Protein AF-A0A7W8DQA8-F1 (afdb_monomer_lite)

Secondary structure (DSSP, 8-state):
--------------------------------HHHHHHHHHHHHHHHT--HHHHHHHHHHHHT-TTS-----TT-TTTHHHHHHHH-SSPPPHHHHHHHHHHHHHHHHHHGGGS--------------------PPPHHHHHHHHHHHHHHHHHHHHHHHHHHH-SS--HHHHHHHHHHHHHHHHHHHHHHHHHHHHHHHTT-SPPHHHHHHHHHHHHHHHHHHHHHHHHHHHHHHHH--SHHHHHHHHHHHHHHHHHHHHHTTSS-HHHHHTT-

Sequence (275 aa):
MNALEQSEIPLAAESEALQLHAPACIAVRPKLESAKKETYKHYESIYGKKTRTLKWWVEQGRSAAGGPDLPPLDRPEEMPAWWERVMTQSCPRSVLEASRAAAAARTSSMVVSVVSQAPIANAANGSSATPAFEAPALTSQDENLNHLKGQLARVRLELLEAETAEPRDHVLIESKERKWRELRTEVEEAEAAIFKLRKMQGKLVDLEAVEAALMPLLSNVVDAVRSTYTRVRPSLSAASTDAEREAIWNRGIDEAFEELVRGGFLNRETMKLAA

Foldseek 3Di:
DDDDDDDDDDDDDDDDDPDPDDPDPPPPPDPPPVVVVVVLVVLCVLQVDDSVVLVVQQVLQCVAPVHRHGAPSVQLLCRQVSCVRRPPDHDDPSSVVSNVVNVVVVVVVVVPPPDDDDDDDDDDDDPDDDPPPPDPDLVVLVVVLVVLVVVLVVLVVVLVVLCPDPPRDPVSNVVSVVVNVVSVVVSVVSVVVSVVVCVVVVVDDDPVNVCVVCVVLVVLLVVLVVVLCVVQVVVLVVDDDPVSNVVSSVVSVVVSVVVCCVVVSDPPVNVVVVD

Radius of gyration: 35.32 Å; chains: 1; bounding box: 65×119×84 Å

Organism: NCBI:txid48465

Structure (mmCIF, N/CA/C/O backbone):
data_AF-A0A7W8DQA8-F1
#
_entry.id   AF-A0A7W8DQA8-F1
#
loop_
_atom_site.group_PDB
_atom_site.id
_atom_site.type_symbol
_atom_site.label_atom_id
_atom_site.label_alt_id
_atom_site.label_comp_id
_atom_site.label_asym_id
_atom_site.label_entity_id
_atom_site.label_seq_id
_atom_site.pdbx_PDB_ins_code
_atom_site.Cartn_x
_atom_site.Cartn_y
_atom_site.Cartn_z
_atom_site.occupancy
_atom_site.B_iso_or_equiv
_atom_site.auth_seq_id
_atom_site.auth_comp_id
_atom_site.auth_asym_id
_atom_site.auth_atom_id
_atom_site.pdbx_PDB_model_num
ATOM 1 N N . MET A 1 1 ? -20.623 66.147 11.423 1.00 45.31 1 MET A N 1
ATOM 2 C CA . MET A 1 1 ? -21.089 66.562 10.085 1.00 45.31 1 MET A CA 1
ATOM 3 C C . MET A 1 1 ? -20.279 65.810 9.043 1.00 45.31 1 MET A C 1
ATOM 5 O O . MET A 1 1 ? -19.262 66.315 8.606 1.00 45.31 1 MET A O 1
ATOM 9 N N . ASN A 1 2 ? -20.692 64.588 8.714 1.00 43.19 2 ASN A N 1
ATOM 10 C CA . ASN A 1 2 ? -20.218 63.867 7.535 1.00 43.19 2 ASN A CA 1
ATOM 11 C C . ASN A 1 2 ? -21.459 63.287 6.865 1.00 43.19 2 ASN A C 1
ATOM 13 O O . ASN A 1 2 ? -22.293 62.674 7.532 1.00 43.19 2 ASN A O 1
ATOM 17 N N . ALA A 1 3 ? -21.614 63.649 5.598 1.00 46.88 3 ALA A N 1
ATOM 18 C CA . ALA A 1 3 ? -22.814 63.484 4.806 1.00 46.88 3 ALA A CA 1
ATOM 19 C C . ALA A 1 3 ? -23.003 62.024 4.379 1.00 46.88 3 ALA A C 1
ATOM 21 O O . ALA A 1 3 ? -22.053 61.332 4.024 1.00 46.88 3 ALA A O 1
ATOM 22 N N . LEU A 1 4 ? -24.261 61.596 4.446 1.00 50.47 4 LEU A N 1
ATOM 23 C CA . LEU A 1 4 ? -24.791 60.356 3.904 1.00 50.47 4 LEU A CA 1
ATOM 24 C C . LEU A 1 4 ? -24.881 60.487 2.378 1.00 50.47 4 LEU A C 1
ATOM 26 O O . LEU A 1 4 ? -25.683 61.279 1.889 1.00 50.47 4 LEU A O 1
ATOM 30 N N . GLU A 1 5 ? -24.103 59.700 1.639 1.00 57.78 5 GLU A N 1
ATOM 31 C CA . GLU A 1 5 ? -24.369 59.430 0.224 1.00 57.78 5 GLU A CA 1
ATOM 32 C C . GLU A 1 5 ? -25.286 58.207 0.125 1.00 57.78 5 GLU A C 1
ATOM 34 O O . GLU A 1 5 ? -24.897 57.071 0.398 1.00 57.78 5 GLU A O 1
ATOM 39 N N . GLN A 1 6 ? -26.545 58.471 -0.215 1.00 53.72 6 GLN A N 1
ATOM 40 C CA . GLN A 1 6 ? -27.533 57.476 -0.608 1.00 53.72 6 GLN A CA 1
ATOM 41 C C . GLN A 1 6 ? -27.366 57.225 -2.110 1.00 53.72 6 GLN A C 1
ATOM 43 O O . GLN A 1 6 ? -27.650 58.111 -2.912 1.00 53.72 6 GLN A O 1
ATOM 48 N N . SER A 1 7 ? -26.899 56.035 -2.502 1.00 58.22 7 SER A N 1
ATOM 49 C CA . SER A 1 7 ? -26.942 55.605 -3.902 1.00 58.22 7 SER A CA 1
ATOM 50 C C . SER A 1 7 ? -28.276 54.912 -4.181 1.00 58.22 7 SER A C 1
ATOM 52 O O . SER A 1 7 ? -28.497 53.770 -3.771 1.00 58.22 7 SER A O 1
ATOM 54 N N . GLU A 1 8 ? -29.162 55.615 -4.876 1.00 57.00 8 GLU A N 1
ATOM 55 C CA . GLU A 1 8 ? -30.341 55.047 -5.521 1.00 57.00 8 GLU A CA 1
ATOM 56 C C . GLU A 1 8 ? -29.900 54.113 -6.658 1.00 57.00 8 GLU A C 1
ATOM 58 O O . GLU A 1 8 ? -29.182 54.520 -7.571 1.00 57.00 8 GLU A O 1
ATOM 63 N N . ILE A 1 9 ? -30.329 52.851 -6.609 1.00 58.00 9 ILE A N 1
ATOM 64 C CA . ILE A 1 9 ? -30.206 51.912 -7.728 1.00 58.00 9 ILE A CA 1
ATOM 65 C C . ILE A 1 9 ? -31.599 51.784 -8.359 1.00 58.00 9 ILE A C 1
ATOM 67 O O . ILE A 1 9 ? -32.528 51.357 -7.668 1.00 58.00 9 ILE A O 1
ATOM 71 N N . PRO A 1 10 ? -31.780 52.147 -9.641 1.00 58.56 10 PRO A N 1
ATOM 72 C CA . PRO A 1 10 ? -33.073 52.060 -10.299 1.00 58.56 10 PRO A CA 1
ATOM 73 C C . PRO A 1 10 ? -33.407 50.609 -10.664 1.00 58.56 10 PRO A C 1
ATOM 75 O O . PRO A 1 10 ? -32.652 49.917 -11.348 1.00 58.56 10 PRO A O 1
ATOM 78 N N . LEU A 1 11 ? -34.583 50.171 -10.213 1.00 52.53 11 LEU A N 1
ATOM 79 C CA . LEU A 1 11 ? -35.225 48.913 -10.576 1.00 52.53 11 LEU A CA 1
ATOM 80 C C . LEU A 1 11 ? -35.819 49.061 -11.991 1.00 52.53 11 LEU A C 1
ATOM 82 O O . LEU A 1 11 ? -36.955 49.504 -12.156 1.00 52.53 11 LEU A O 1
ATOM 86 N N . ALA A 1 12 ? -35.029 48.752 -13.019 1.00 53.44 12 ALA A N 1
ATOM 87 C CA . ALA A 1 12 ? -35.510 48.676 -14.395 1.00 53.44 12 ALA A CA 1
ATOM 88 C C . ALA A 1 12 ? -36.044 47.268 -14.690 1.00 53.44 12 ALA A C 1
ATOM 90 O O . ALA A 1 12 ? -35.391 46.259 -14.428 1.00 53.44 12 ALA A O 1
ATOM 91 N N . ALA A 1 13 ? -37.267 47.244 -15.205 1.00 54.91 13 ALA A N 1
ATOM 92 C CA . ALA A 1 13 ? -38.018 46.073 -15.603 1.00 54.91 13 ALA A CA 1
ATOM 93 C C . ALA A 1 13 ? -37.691 45.679 -17.052 1.00 54.91 13 ALA A C 1
ATOM 95 O O . ALA A 1 13 ? -37.835 46.494 -17.956 1.00 54.91 13 ALA A O 1
ATOM 96 N N . GLU A 1 14 ? -37.343 44.412 -17.263 1.00 54.00 14 GLU A N 1
ATOM 97 C CA . GLU A 1 14 ? -37.317 43.710 -18.556 1.00 54.00 14 GLU A CA 1
ATOM 98 C C . GLU A 1 14 ? -37.852 42.301 -18.232 1.00 54.00 14 GLU A C 1
ATOM 100 O O . GLU A 1 14 ? -37.247 41.577 -17.448 1.00 54.00 14 GLU A O 1
ATOM 105 N N . SER A 1 15 ? -39.097 41.906 -18.508 1.00 53.38 15 SER A N 1
ATOM 106 C CA . SER A 1 15 ? -39.875 41.847 -19.753 1.00 53.38 15 SER A CA 1
ATOM 107 C C . SER A 1 15 ? -39.212 41.030 -20.864 1.00 53.38 15 SER A C 1
ATOM 109 O O . SER A 1 15 ? -38.295 41.488 -21.526 1.00 53.38 15 SER A O 1
ATOM 111 N N . GLU A 1 16 ? -39.785 39.839 -21.067 1.00 51.44 16 GLU A N 1
ATOM 112 C CA . GLU A 1 16 ? -39.815 39.041 -22.301 1.00 51.44 16 GLU A CA 1
ATOM 113 C C . GLU A 1 16 ? -38.504 38.537 -22.926 1.00 51.44 16 GLU A C 1
ATOM 115 O O . GLU A 1 16 ? -37.870 39.207 -23.730 1.00 51.44 16 GLU A O 1
ATOM 120 N N . ALA A 1 17 ? -38.248 37.236 -22.740 1.00 44.91 17 ALA A N 1
ATOM 121 C CA . ALA A 1 17 ? -37.945 36.330 -23.855 1.00 44.91 17 ALA A CA 1
ATOM 122 C C . ALA A 1 17 ? -38.134 34.864 -23.422 1.00 44.91 17 ALA A C 1
ATOM 124 O O . ALA A 1 17 ? -37.211 34.187 -22.975 1.00 44.91 17 ALA A O 1
ATOM 125 N N . LEU A 1 18 ? -39.358 34.354 -23.579 1.00 46.91 18 LEU A N 1
ATOM 126 C CA . LEU A 1 18 ? -39.656 32.920 -23.576 1.00 46.91 18 LEU A CA 1
ATOM 127 C C . LEU A 1 18 ? -39.068 32.298 -24.856 1.00 46.9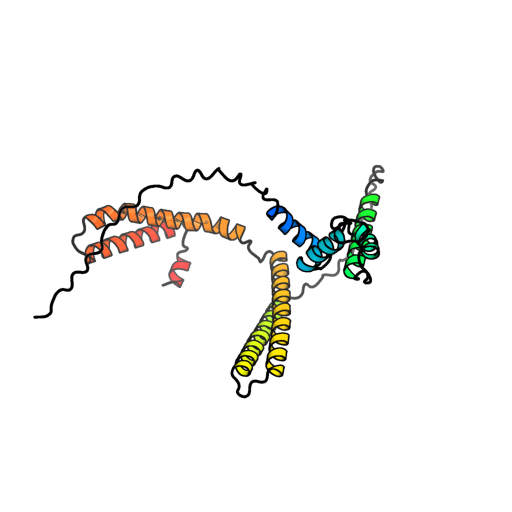1 18 LEU A C 1
ATOM 129 O O . LEU A 1 18 ? -39.759 32.106 -25.855 1.00 46.91 18 LEU A O 1
ATOM 133 N N . GLN A 1 19 ? -37.769 31.999 -24.844 1.00 49.75 19 GLN A N 1
ATOM 134 C CA . GLN A 1 19 ? -37.157 31.118 -25.835 1.00 49.75 19 GLN A CA 1
ATOM 135 C C . GLN A 1 19 ? -37.398 29.665 -25.424 1.00 49.75 19 GLN A C 1
ATOM 137 O O . GLN A 1 19 ? -36.794 29.132 -24.494 1.00 49.75 19 GLN A O 1
ATOM 142 N N . LEU A 1 20 ? -38.322 29.037 -26.153 1.00 46.62 20 LEU A N 1
ATOM 143 C CA . LEU A 1 20 ? -38.520 27.595 -26.253 1.00 46.62 20 LEU A CA 1
ATOM 144 C C . LEU A 1 20 ? -37.193 26.905 -26.613 1.00 46.62 20 LEU A C 1
ATOM 146 O O . LEU A 1 20 ? -36.881 26.682 -27.782 1.00 46.62 20 LEU A O 1
ATOM 150 N N . HIS A 1 21 ? -36.412 26.541 -25.600 1.00 45.97 21 HIS A N 1
ATOM 151 C CA . HIS A 1 21 ? -35.349 25.561 -25.746 1.00 45.97 21 HIS A CA 1
ATOM 152 C C . HIS A 1 21 ? -35.988 24.180 -25.893 1.00 45.97 21 HIS A C 1
ATOM 154 O O . HIS A 1 21 ? -36.499 23.600 -24.935 1.00 45.97 21 HIS A O 1
ATOM 160 N N . ALA A 1 22 ? -35.964 23.656 -27.118 1.00 49.56 22 ALA A N 1
ATOM 161 C CA . ALA A 1 22 ? -36.211 22.247 -27.377 1.00 49.56 22 ALA A CA 1
ATOM 162 C C . ALA A 1 22 ? -35.303 21.396 -26.465 1.00 49.56 22 ALA A C 1
ATOM 164 O O . ALA A 1 22 ? -34.111 21.708 -26.347 1.00 49.56 22 ALA A O 1
ATOM 165 N N . PRO A 1 23 ? -35.816 20.335 -25.816 1.00 47.69 23 PRO A N 1
ATOM 166 C CA . PRO A 1 23 ? -34.982 19.459 -25.013 1.00 47.69 23 PRO A CA 1
ATOM 167 C C . PRO A 1 23 ? -33.968 18.798 -25.943 1.00 47.69 23 PRO A C 1
ATOM 169 O O . PRO A 1 23 ? -34.320 17.984 -26.798 1.00 47.69 23 PRO A O 1
ATOM 172 N N . ALA A 1 24 ? -32.698 19.169 -25.792 1.00 45.22 24 ALA A N 1
ATOM 173 C CA . ALA A 1 24 ? -31.607 18.413 -26.367 1.00 45.22 24 ALA A CA 1
ATOM 174 C C . ALA A 1 24 ? -31.774 16.967 -25.888 1.00 45.22 24 ALA A C 1
ATOM 176 O O . ALA A 1 24 ? -31.693 16.696 -24.690 1.00 45.22 24 ALA A O 1
ATOM 177 N N . CYS A 1 25 ? -32.053 16.050 -26.817 1.00 36.84 25 CYS A N 1
ATOM 178 C CA . CYS A 1 25 ? -31.929 14.622 -26.581 1.00 36.84 25 CYS A CA 1
ATOM 179 C C . CYS A 1 25 ? -30.505 14.375 -26.084 1.00 36.84 25 CYS A C 1
ATOM 181 O O . CYS A 1 25 ? -29.560 14.297 -26.871 1.00 36.84 25 CYS A O 1
ATOM 183 N N . ILE A 1 26 ? -30.349 14.293 -24.763 1.00 41.66 26 ILE A N 1
ATOM 184 C CA . ILE A 1 26 ? -29.145 13.809 -24.112 1.00 41.66 26 ILE A CA 1
ATOM 185 C C . ILE A 1 26 ? -29.045 12.354 -24.549 1.00 41.66 26 ILE A C 1
ATOM 187 O O . ILE A 1 26 ? -29.675 11.466 -23.979 1.00 41.66 26 ILE A O 1
ATOM 191 N N . ALA A 1 27 ? -28.297 12.121 -25.626 1.00 44.62 27 ALA A N 1
ATOM 192 C CA . ALA A 1 27 ? -27.847 10.800 -25.997 1.00 44.62 27 ALA A CA 1
ATOM 193 C C . ALA A 1 27 ? -27.010 10.298 -24.820 1.00 44.62 27 ALA A C 1
ATOM 195 O O . ALA A 1 27 ? -25.839 10.653 -24.667 1.00 44.62 27 ALA A O 1
ATOM 196 N N . VAL A 1 28 ? -27.651 9.526 -23.943 1.00 39.00 28 VAL A N 1
ATOM 197 C CA . VAL A 1 28 ? -27.006 8.784 -22.868 1.00 39.00 28 VAL A CA 1
ATOM 198 C C . VAL A 1 28 ? -26.007 7.862 -23.550 1.00 39.00 28 VAL A C 1
ATOM 200 O O . VAL A 1 28 ? -26.360 6.786 -24.025 1.00 39.00 28 VAL A O 1
ATOM 203 N N . ARG A 1 29 ? -24.750 8.306 -23.660 1.00 43.41 29 ARG A N 1
ATOM 204 C CA . ARG A 1 29 ? -23.641 7.425 -24.017 1.00 43.41 29 ARG A CA 1
ATOM 205 C C . ARG A 1 29 ? -23.622 6.345 -22.936 1.00 43.41 29 ARG A C 1
ATOM 207 O O . ARG A 1 29 ? -23.395 6.686 -21.772 1.00 43.41 29 ARG A O 1
ATOM 214 N N . PRO A 1 30 ? -23.910 5.075 -23.261 1.00 43.28 30 PRO A N 1
ATOM 215 C CA . PRO A 1 30 ? -23.934 4.029 -22.254 1.00 43.28 30 PRO A CA 1
ATOM 216 C C . PRO A 1 30 ? -22.570 3.977 -21.558 1.00 43.28 30 PRO A C 1
ATOM 218 O O . PRO A 1 30 ? -21.529 4.028 -22.217 1.00 43.28 30 PRO A O 1
ATOM 221 N N . LYS A 1 31 ? -22.590 3.903 -20.219 1.00 41.84 31 LYS A N 1
ATOM 222 C CA . LYS A 1 31 ? -21.435 3.687 -19.331 1.00 41.84 31 LYS A CA 1
ATOM 223 C C . LYS A 1 31 ? -20.740 2.358 -19.681 1.00 41.84 31 LYS A C 1
ATOM 225 O O . LYS A 1 31 ? -20.884 1.365 -18.986 1.00 41.84 31 LYS A O 1
ATOM 230 N N . LEU A 1 32 ? -19.983 2.338 -20.773 1.00 46.22 32 LEU A N 1
ATOM 231 C CA . LEU A 1 32 ? -19.156 1.213 -21.229 1.00 46.22 32 LEU A CA 1
ATOM 232 C C . LEU A 1 32 ? -17.678 1.389 -20.836 1.00 46.22 32 LEU A C 1
ATOM 234 O O . LEU A 1 32 ? -16.834 0.573 -21.201 1.00 46.22 32 LEU A O 1
ATOM 238 N N . GLU A 1 33 ? -17.335 2.464 -20.120 1.00 46.81 33 GLU A N 1
ATOM 239 C CA . GLU A 1 33 ? -15.946 2.790 -19.775 1.00 46.81 33 GLU A CA 1
ATOM 240 C C . GLU A 1 33 ? -15.437 2.132 -18.487 1.00 46.81 33 GLU A C 1
ATOM 242 O O . GLU A 1 33 ? -14.228 1.929 -18.370 1.00 46.81 33 GLU A O 1
ATOM 247 N N . SER A 1 34 ? -16.307 1.767 -17.537 1.00 46.44 34 SER A N 1
ATOM 248 C CA . SER A 1 34 ? -15.871 1.117 -16.289 1.00 46.44 34 SER A CA 1
ATOM 249 C C . SER A 1 34 ? -15.420 -0.325 -16.527 1.00 46.44 34 SER A C 1
ATOM 251 O O . SER A 1 34 ? -14.329 -0.683 -16.092 1.00 46.44 34 SER A O 1
ATOM 253 N N . ALA A 1 35 ? -16.169 -1.098 -17.324 1.00 48.19 35 ALA A N 1
ATOM 254 C CA . ALA A 1 35 ? -15.812 -2.476 -17.673 1.00 48.19 35 ALA A CA 1
ATOM 255 C C . ALA A 1 35 ? -14.460 -2.573 -18.404 1.00 48.19 35 ALA A C 1
ATOM 257 O O . ALA A 1 35 ? -13.701 -3.505 -18.172 1.00 48.19 35 ALA A O 1
ATOM 258 N N . LYS A 1 36 ? -14.106 -1.572 -19.228 1.00 55.59 36 LYS A N 1
ATOM 259 C CA . LYS A 1 36 ? -12.845 -1.555 -19.993 1.00 55.59 36 LYS A CA 1
ATOM 260 C C . LYS A 1 36 ? -11.603 -1.298 -19.135 1.00 55.59 36 LYS A C 1
ATOM 262 O O . LYS A 1 36 ? -10.508 -1.686 -19.530 1.00 55.59 36 LYS A O 1
ATOM 267 N N . LYS A 1 37 ? -11.724 -0.600 -17.996 1.00 59.00 37 LYS A N 1
ATOM 268 C CA . LYS A 1 37 ? -10.561 -0.271 -17.146 1.00 59.00 37 LYS A CA 1
ATOM 269 C C . LYS A 1 37 ? -10.026 -1.496 -16.406 1.00 59.00 37 LYS A C 1
ATOM 271 O O . LYS A 1 37 ? -8.810 -1.623 -16.276 1.00 59.00 37 LYS A O 1
ATOM 276 N N . GLU A 1 38 ? -10.908 -2.388 -15.967 1.00 62.19 38 GLU A N 1
ATOM 277 C CA . GLU A 1 38 ? -10.516 -3.652 -15.333 1.00 62.19 38 GLU A CA 1
ATOM 278 C C . GLU A 1 38 ? -9.879 -4.614 -16.342 1.00 62.19 38 GLU A C 1
ATOM 280 O O . GLU A 1 38 ? -8.892 -5.273 -16.017 1.00 62.19 38 GLU A O 1
ATOM 285 N N . THR A 1 39 ? -10.332 -4.598 -17.602 1.00 80.69 39 THR A N 1
ATOM 286 C CA . THR A 1 39 ? -9.774 -5.454 -18.661 1.00 80.69 39 THR A CA 1
ATOM 287 C C . THR A 1 39 ? -8.307 -5.136 -18.957 1.00 80.69 39 THR A C 1
ATOM 289 O O . THR A 1 39 ? -7.494 -6.045 -19.080 1.00 80.69 39 THR A O 1
ATOM 292 N N . TYR A 1 40 ? -7.911 -3.856 -19.016 1.00 91.81 40 TYR A N 1
ATOM 293 C CA . TYR A 1 40 ? -6.512 -3.522 -19.325 1.00 91.81 40 TYR A CA 1
ATOM 294 C C . TYR A 1 40 ? -5.532 -3.940 -18.232 1.00 91.81 40 TYR A C 1
ATOM 296 O O . TYR A 1 40 ? -4.452 -4.411 -18.571 1.00 91.81 40 TYR A O 1
ATOM 304 N N . LYS A 1 41 ? -5.908 -3.823 -16.950 1.00 92.00 41 LYS A N 1
ATOM 305 C CA . LYS A 1 41 ? -5.066 -4.291 -15.835 1.00 92.00 41 LYS A CA 1
ATOM 306 C C . LYS A 1 41 ? -4.809 -5.796 -15.909 1.00 92.00 41 LYS A C 1
ATOM 308 O O . LYS A 1 41 ? -3.702 -6.232 -15.617 1.00 92.00 41 LYS A O 1
ATOM 313 N N . HIS A 1 42 ? -5.805 -6.573 -16.336 1.00 93.75 42 HIS A N 1
ATOM 314 C CA . HIS A 1 42 ? -5.634 -8.004 -16.577 1.00 93.75 42 HIS A CA 1
ATOM 315 C C . HIS A 1 42 ? -4.598 -8.278 -17.679 1.00 93.75 42 HIS A C 1
ATOM 317 O O . HIS A 1 42 ? -3.715 -9.107 -17.505 1.00 93.75 42 HIS A O 1
ATOM 323 N N . TYR A 1 43 ? -4.623 -7.530 -18.783 1.00 94.81 43 TYR A N 1
ATOM 324 C CA . TYR A 1 43 ? -3.619 -7.698 -19.838 1.00 94.81 43 TYR A CA 1
ATOM 325 C C . TYR A 1 43 ? -2.227 -7.164 -19.453 1.00 94.81 43 TYR A C 1
ATOM 327 O O . TYR A 1 43 ? -1.229 -7.633 -20.003 1.00 94.81 43 TYR A O 1
ATOM 335 N N . GLU A 1 44 ? -2.115 -6.218 -18.508 1.00 96.06 44 GLU A N 1
ATOM 336 C CA . GLU A 1 44 ? -0.801 -5.783 -18.005 1.00 96.06 44 GLU A CA 1
ATOM 337 C C . GLU A 1 44 ? -0.024 -6.952 -17.393 1.00 96.06 44 GLU A C 1
ATOM 339 O O . GLU A 1 44 ? 1.185 -7.051 -17.614 1.00 96.06 44 GLU A O 1
ATOM 344 N N . SER A 1 45 ? -0.706 -7.850 -16.670 1.00 95.12 45 SER A N 1
ATOM 345 C CA . SER A 1 45 ? -0.066 -9.015 -16.052 1.00 95.12 45 SER A CA 1
ATOM 346 C C . SER A 1 45 ? 0.326 -10.085 -17.073 1.00 95.12 45 SER A C 1
ATOM 348 O O . SER A 1 45 ? 1.366 -10.714 -16.903 1.00 95.12 45 SER A O 1
ATOM 350 N N . ILE A 1 46 ? -0.443 -10.251 -18.156 1.00 95.31 46 ILE A N 1
ATOM 351 C CA . ILE A 1 46 ? -0.134 -11.207 -19.233 1.00 95.31 46 ILE A CA 1
ATOM 352 C C . ILE A 1 46 ? 1.087 -10.753 -20.041 1.00 95.31 46 ILE A C 1
ATOM 354 O O . ILE A 1 46 ? 2.000 -11.538 -20.285 1.00 95.31 46 ILE A O 1
ATOM 358 N N . TYR A 1 47 ? 1.116 -9.486 -20.468 1.00 95.38 47 TYR A N 1
ATOM 359 C CA . TYR A 1 47 ? 2.136 -8.993 -21.404 1.00 95.38 47 TYR A CA 1
ATOM 360 C C . TYR A 1 47 ? 3.316 -8.273 -20.732 1.00 95.38 47 TYR A C 1
ATOM 362 O O . TYR A 1 47 ? 4.293 -7.934 -21.412 1.00 95.38 47 TYR A O 1
ATOM 370 N N . GLY A 1 48 ? 3.227 -7.979 -19.429 1.00 94.94 48 GLY A N 1
ATOM 371 C CA . GLY A 1 48 ? 4.234 -7.209 -18.692 1.00 94.94 48 GLY A CA 1
ATOM 372 C C . GLY A 1 48 ? 4.379 -5.771 -19.203 1.00 94.94 48 GLY A C 1
ATOM 373 O O . GLY A 1 48 ? 5.481 -5.216 -19.224 1.00 94.94 48 GLY A O 1
ATOM 374 N N . LYS A 1 49 ? 3.291 -5.169 -19.702 1.00 96.62 49 LYS A N 1
ATOM 375 C CA . LYS A 1 49 ? 3.273 -3.807 -20.264 1.00 96.62 49 LYS A CA 1
ATOM 376 C C . LYS A 1 49 ? 2.232 -2.950 -19.569 1.00 96.62 49 LYS A C 1
ATOM 378 O O . LYS A 1 49 ? 1.155 -3.424 -19.248 1.00 96.62 49 LYS A O 1
ATOM 383 N N . LYS A 1 50 ? 2.537 -1.661 -19.398 1.00 96.00 50 LYS A N 1
ATOM 384 C CA . LYS A 1 50 ? 1.612 -0.686 -18.803 1.00 96.00 50 LYS A CA 1
ATOM 385 C C . LYS A 1 50 ? 0.407 -0.440 -19.722 1.00 96.00 50 LYS A C 1
ATOM 387 O O . LYS A 1 50 ? 0.532 -0.443 -20.946 1.00 96.00 50 LYS A O 1
ATOM 392 N N . THR A 1 51 ? -0.730 -0.075 -19.136 1.00 95.44 51 THR A N 1
ATOM 393 C CA . THR A 1 51 ? -2.027 0.175 -19.789 1.00 95.44 51 THR A CA 1
ATOM 394 C C . THR A 1 51 ? -1.898 1.200 -20.909 1.00 95.44 51 THR A C 1
ATOM 396 O O . THR A 1 51 ? -2.545 1.079 -21.946 1.00 95.44 51 THR A O 1
ATOM 399 N N . ARG A 1 52 ? -1.041 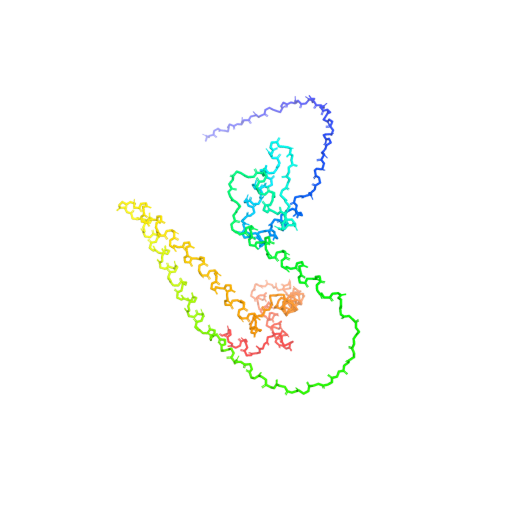2.215 -20.732 1.00 96.19 52 ARG A N 1
ATOM 400 C CA . ARG A 1 52 ? -0.769 3.221 -21.768 1.00 96.19 52 ARG A CA 1
ATOM 401 C C . ARG A 1 52 ? -0.236 2.583 -23.054 1.00 96.19 52 ARG A C 1
ATOM 403 O O . ARG A 1 52 ? -0.676 2.960 -24.133 1.00 96.19 52 ARG A O 1
ATOM 410 N N . THR A 1 53 ? 0.673 1.619 -22.936 1.00 96.81 53 THR A N 1
ATOM 411 C CA . THR A 1 53 ? 1.245 0.891 -24.075 1.00 96.81 53 THR A CA 1
ATOM 412 C C . THR A 1 53 ? 0.196 0.006 -24.743 1.00 96.81 53 THR A C 1
ATOM 414 O O . THR A 1 53 ? 0.092 0.019 -25.962 1.00 96.81 53 THR A O 1
ATOM 417 N N . LEU A 1 54 ? -0.639 -0.685 -23.961 1.00 96.50 54 LEU A N 1
ATOM 418 C CA . LEU A 1 54 ? -1.726 -1.515 -24.495 1.00 96.50 54 LEU A CA 1
ATOM 419 C C . LEU A 1 54 ? -2.769 -0.683 -25.259 1.00 96.50 54 LEU A C 1
ATOM 421 O O . LEU A 1 54 ? -3.183 -1.051 -26.354 1.00 96.50 54 LEU A O 1
ATOM 425 N N . LYS A 1 55 ? -3.153 0.483 -24.725 1.00 95.75 55 LYS A N 1
ATOM 426 C CA . LYS A 1 55 ? -4.033 1.431 -25.430 1.00 95.75 55 LYS A CA 1
ATOM 427 C C . LYS A 1 55 ? -3.406 1.938 -26.723 1.00 95.75 55 LYS A C 1
ATOM 429 O O . LYS A 1 55 ? -4.104 2.078 -27.720 1.00 95.75 55 LYS A O 1
ATOM 434 N N . TRP A 1 56 ? -2.100 2.196 -26.706 1.00 97.06 56 TRP A N 1
ATOM 435 C CA . TRP A 1 56 ? -1.372 2.581 -27.908 1.00 97.06 56 TRP A CA 1
ATOM 436 C C . TRP A 1 56 ? -1.389 1.460 -28.961 1.00 97.06 56 TRP A C 1
ATOM 438 O O . TRP A 1 56 ? -1.645 1.760 -30.120 1.00 97.06 56 TRP A O 1
ATOM 448 N N . TRP A 1 57 ? -1.244 0.182 -28.582 1.00 97.19 57 TRP A N 1
ATOM 449 C CA . TRP A 1 57 ? -1.399 -0.951 -29.515 1.00 97.19 57 TRP A CA 1
ATOM 450 C C . TRP A 1 57 ? -2.784 -1.002 -30.160 1.00 97.19 57 TRP A C 1
ATOM 452 O O . TRP A 1 57 ? -2.887 -1.183 -31.370 1.00 97.19 57 TRP A O 1
ATOM 462 N N . VAL A 1 58 ? -3.843 -0.793 -29.372 1.00 96.50 58 VAL A N 1
ATOM 463 C CA . VAL A 1 58 ? -5.221 -0.724 -29.889 1.00 96.50 58 VAL A CA 1
ATOM 464 C C . VAL A 1 58 ? -5.371 0.410 -30.901 1.00 96.50 58 VAL A C 1
ATOM 466 O O . VAL A 1 58 ? -6.011 0.230 -31.934 1.00 96.50 58 VAL A O 1
ATOM 469 N N . GLU A 1 59 ? -4.764 1.564 -30.631 1.00 96.50 59 GLU A N 1
ATOM 470 C CA . GLU A 1 59 ? -4.812 2.709 -31.539 1.00 96.50 59 GLU A CA 1
ATOM 471 C C . GLU A 1 59 ? -4.035 2.462 -32.842 1.00 96.50 59 GLU A C 1
ATOM 473 O O . GLU A 1 59 ? -4.515 2.827 -33.915 1.00 96.50 59 GLU A O 1
ATOM 478 N N . GLN A 1 60 ? -2.886 1.776 -32.774 1.00 96.94 60 GLN A N 1
ATOM 479 C CA . GLN A 1 60 ? -2.154 1.344 -33.972 1.00 96.94 60 GLN A CA 1
ATOM 480 C C . GLN A 1 60 ? -2.994 0.383 -34.822 1.00 96.94 60 GLN A C 1
ATOM 482 O O . GLN A 1 60 ? -3.103 0.577 -36.028 1.00 96.94 60 GLN A O 1
ATOM 487 N N . GLY A 1 61 ? -3.666 -0.586 -34.192 1.00 95.56 61 GLY A N 1
ATOM 488 C CA . GLY A 1 61 ? -4.565 -1.512 -34.887 1.00 95.56 61 GLY A CA 1
ATOM 489 C C . GLY A 1 61 ? -5.745 -0.824 -35.577 1.00 95.56 61 GLY A C 1
ATOM 490 O O . GLY A 1 61 ? -6.106 -1.167 -36.700 1.00 95.56 61 GLY A O 1
ATOM 491 N N . ARG A 1 62 ? -6.323 0.208 -34.948 1.00 96.19 62 ARG A N 1
ATOM 492 C CA . ARG A 1 62 ? -7.388 1.025 -35.562 1.00 96.19 62 ARG A CA 1
ATOM 493 C C . ARG A 1 62 ? -6.912 1.834 -36.762 1.00 96.19 62 ARG A C 1
ATOM 495 O O . ARG A 1 62 ? -7.707 2.081 -37.662 1.00 96.19 62 ARG A O 1
ATOM 502 N N . SER A 1 63 ? -5.650 2.252 -36.743 1.00 95.62 63 SER A N 1
ATOM 503 C CA . SER A 1 63 ? -5.047 3.123 -37.757 1.00 95.62 63 SER A CA 1
ATOM 504 C C . SER A 1 63 ? -4.328 2.349 -38.868 1.00 95.62 63 SER A C 1
ATOM 506 O O . SER A 1 63 ? -3.668 2.963 -39.705 1.00 95.62 63 SER A O 1
ATOM 508 N N . ALA A 1 64 ? -4.410 1.015 -38.878 1.00 95.50 64 ALA A N 1
ATOM 509 C CA . ALA A 1 64 ? -3.708 0.187 -39.849 1.00 95.50 64 ALA A CA 1
ATOM 510 C C . ALA A 1 64 ? -4.216 0.438 -41.282 1.00 95.50 64 ALA A C 1
ATOM 512 O O . ALA A 1 64 ? -5.416 0.551 -41.536 1.00 95.50 64 ALA A O 1
ATOM 513 N N . ALA A 1 65 ? -3.288 0.500 -42.244 1.00 88.31 65 ALA A N 1
ATOM 514 C CA . ALA A 1 65 ? -3.586 0.862 -43.635 1.00 88.31 65 ALA A CA 1
ATOM 515 C C . ALA A 1 65 ? -4.542 -0.121 -44.345 1.00 88.31 65 ALA A C 1
ATOM 517 O O . ALA A 1 65 ? -5.235 0.267 -45.280 1.00 88.31 65 ALA A O 1
ATOM 518 N N . GLY A 1 66 ? -4.602 -1.379 -43.889 1.00 90.88 66 GLY A N 1
ATOM 519 C CA . GLY A 1 66 ? -5.507 -2.417 -44.402 1.00 90.88 66 GLY A CA 1
ATOM 520 C C . GLY A 1 66 ? -6.927 -2.378 -43.821 1.00 90.88 66 GLY A C 1
ATOM 521 O O . GLY A 1 66 ? -7.710 -3.287 -44.082 1.00 90.88 66 GLY A O 1
ATOM 522 N N . GLY A 1 67 ? -7.254 -1.350 -43.033 1.00 91.25 67 GLY A N 1
ATOM 523 C CA . GLY A 1 67 ? -8.478 -1.261 -42.243 1.00 91.25 67 GLY A CA 1
ATOM 524 C C . GLY A 1 67 ? -8.250 -1.644 -40.774 1.00 91.25 67 GLY A C 1
ATOM 525 O O . GLY A 1 67 ? -7.160 -2.092 -40.418 1.00 91.25 67 GLY A O 1
ATOM 526 N N . PRO A 1 68 ? -9.255 -1.451 -39.899 1.00 93.06 68 PRO A N 1
ATOM 527 C CA . PRO A 1 68 ? -9.101 -1.705 -38.468 1.00 93.06 68 PRO A CA 1
ATOM 528 C C . PRO A 1 68 ? -8.783 -3.184 -38.162 1.00 93.06 68 PRO A C 1
ATOM 530 O O . PRO A 1 68 ? -9.668 -4.034 -38.252 1.00 93.06 68 PRO A O 1
ATOM 533 N N . ASP A 1 69 ? -7.546 -3.480 -37.749 1.00 96.06 69 ASP A N 1
ATOM 534 C CA . ASP A 1 69 ? -7.074 -4.802 -37.292 1.00 96.06 69 ASP A CA 1
ATOM 535 C C . ASP A 1 69 ? -6.684 -4.701 -35.807 1.00 96.06 69 ASP A C 1
ATOM 537 O O . ASP A 1 69 ? -5.585 -4.267 -35.452 1.00 96.06 69 ASP A O 1
ATOM 541 N N . LEU A 1 70 ? -7.622 -5.010 -34.906 1.00 96.31 70 LEU A N 1
ATOM 542 C CA . LEU A 1 70 ? -7.424 -4.849 -33.461 1.00 96.31 70 LEU A CA 1
ATOM 543 C C . LEU A 1 70 ? -6.492 -5.930 -32.886 1.00 96.31 70 LEU A C 1
ATOM 545 O O . LEU A 1 70 ? -6.586 -7.089 -33.287 1.00 96.31 70 LEU A O 1
ATOM 549 N N . PRO A 1 71 ? -5.644 -5.591 -31.893 1.00 96.69 71 PRO A N 1
ATOM 550 C CA . PRO A 1 71 ? -4.774 -6.575 -31.261 1.00 96.69 71 PRO A CA 1
ATOM 551 C C . PRO A 1 71 ? -5.587 -7.677 -30.562 1.00 96.69 71 PRO A C 1
ATOM 553 O O . PRO A 1 71 ? -6.496 -7.351 -29.789 1.00 96.69 71 PRO A O 1
ATOM 556 N N . PRO A 1 72 ? -5.245 -8.966 -30.755 1.00 96.38 72 PRO A N 1
ATOM 557 C CA . PRO A 1 72 ? -5.908 -10.087 -30.094 1.00 96.38 72 PRO A CA 1
ATOM 558 C C . PRO A 1 72 ? -5.437 -10.228 -28.634 1.00 96.38 72 PRO A C 1
ATOM 560 O O . PRO A 1 72 ? -4.740 -11.174 -28.277 1.00 96.38 72 PRO A O 1
ATOM 563 N N . LEU A 1 73 ? -5.813 -9.278 -27.769 1.00 95.44 73 LEU A N 1
ATOM 564 C CA . LEU A 1 73 ? -5.372 -9.238 -26.362 1.00 95.44 73 LEU A CA 1
ATOM 565 C C . LEU A 1 73 ? -5.811 -10.467 -25.542 1.00 95.44 73 LEU A C 1
ATOM 567 O O . LEU A 1 73 ? -5.144 -10.826 -24.576 1.00 95.44 73 LEU A O 1
ATOM 571 N N . ASP A 1 74 ? -6.904 -11.126 -25.939 1.00 95.19 74 ASP A N 1
ATOM 572 C CA . ASP A 1 74 ? -7.412 -12.350 -25.301 1.00 95.19 74 ASP A CA 1
ATOM 573 C C . ASP A 1 74 ? -6.701 -13.629 -25.763 1.00 95.19 74 ASP A C 1
ATOM 575 O O . ASP A 1 74 ? -6.875 -14.684 -25.156 1.00 95.19 74 ASP A O 1
ATOM 579 N N . ARG A 1 75 ? -5.923 -13.560 -26.851 1.00 95.38 75 ARG A N 1
ATOM 580 C CA . ARG A 1 75 ? -5.251 -14.715 -27.463 1.00 95.38 75 ARG A CA 1
ATOM 581 C C . ARG A 1 75 ? -3.769 -14.405 -27.653 1.00 95.38 75 ARG A C 1
ATOM 583 O O . ARG A 1 75 ? -3.347 -14.044 -28.757 1.00 95.38 75 ARG A O 1
ATOM 590 N N . PRO A 1 76 ? -2.953 -14.520 -26.589 1.00 96.19 76 PRO A N 1
ATOM 591 C CA . PRO A 1 76 ? -1.529 -14.202 -26.646 1.00 96.19 76 PRO A CA 1
ATOM 592 C C . PRO A 1 76 ? -0.777 -14.964 -27.743 1.00 96.19 76 PRO A C 1
ATOM 594 O O . PRO A 1 76 ? 0.206 -14.449 -28.272 1.00 96.19 76 PRO A O 1
ATOM 597 N N . GLU A 1 77 ? -1.246 -16.152 -28.124 1.00 96.88 77 GLU A N 1
ATOM 598 C CA . GLU A 1 77 ? -0.701 -16.953 -29.219 1.00 96.88 77 GLU A CA 1
ATOM 599 C C . GLU A 1 77 ? -0.797 -16.271 -30.597 1.00 96.88 77 GLU A C 1
ATOM 601 O O . GLU A 1 77 ? 0.125 -16.401 -31.399 1.00 96.88 77 GLU A O 1
ATOM 606 N N . GLU A 1 78 ? -1.855 -15.497 -30.858 1.00 97.44 78 GLU A N 1
ATOM 607 C CA . GLU A 1 78 ? -2.077 -14.785 -32.129 1.00 97.44 78 GLU A CA 1
ATOM 608 C C . GLU A 1 78 ? -1.360 -13.420 -32.165 1.00 97.44 78 GLU A C 1
ATOM 610 O O . GLU A 1 78 ? -1.207 -12.805 -33.224 1.00 97.44 78 GLU A O 1
ATOM 615 N N . MET A 1 79 ? -0.888 -12.942 -31.010 1.00 97.69 79 MET A N 1
ATOM 616 C CA . MET A 1 79 ? -0.319 -11.604 -30.847 1.00 97.69 79 MET A CA 1
ATOM 617 C C . MET A 1 79 ? 0.962 -11.353 -31.669 1.00 97.69 79 MET A C 1
ATOM 619 O O . MET A 1 79 ? 1.067 -10.269 -32.245 1.00 97.69 79 MET A O 1
ATOM 623 N N . PRO A 1 80 ? 1.926 -12.293 -31.790 1.00 98.31 80 PRO A N 1
ATOM 624 C CA . PRO A 1 80 ? 3.105 -12.093 -32.638 1.00 98.31 80 PRO A CA 1
ATOM 625 C C . PRO A 1 80 ? 2.748 -11.911 -34.116 1.00 98.31 80 PRO A C 1
ATOM 627 O O . PRO A 1 80 ? 3.273 -11.013 -34.767 1.00 98.31 80 PRO A O 1
ATOM 630 N N . ALA A 1 81 ? 1.794 -12.699 -34.622 1.00 97.88 81 ALA A N 1
ATOM 631 C CA . ALA A 1 81 ? 1.343 -12.601 -36.008 1.00 97.88 81 ALA A CA 1
ATOM 632 C C . ALA A 1 81 ? 0.622 -11.273 -36.278 1.00 97.88 81 ALA A C 1
ATOM 634 O O . ALA A 1 81 ? 0.788 -10.684 -37.342 1.00 97.88 81 ALA A O 1
ATOM 635 N N . TRP A 1 82 ? -0.173 -10.780 -35.322 1.00 97.81 82 TRP A N 1
ATOM 636 C CA . TRP A 1 82 ? -0.747 -9.434 -35.405 1.00 97.81 82 TRP A CA 1
ATOM 637 C C . TRP A 1 82 ? 0.341 -8.351 -35.398 1.00 97.81 82 TRP A C 1
ATOM 639 O O . TRP A 1 82 ? 0.285 -7.411 -36.192 1.00 97.81 82 TRP A O 1
ATOM 649 N N . TRP A 1 83 ? 1.363 -8.510 -34.550 1.00 98.19 83 TRP A N 1
ATOM 650 C CA . TRP A 1 83 ? 2.466 -7.559 -34.438 1.00 98.19 83 TRP A CA 1
ATOM 651 C C . TRP A 1 83 ? 3.198 -7.379 -35.767 1.00 98.19 83 TRP A C 1
ATOM 653 O O . TRP A 1 83 ? 3.402 -6.250 -36.191 1.00 98.19 83 TRP A O 1
ATOM 663 N N . GLU A 1 84 ? 3.541 -8.474 -36.444 1.00 97.50 84 GLU A N 1
ATOM 664 C CA . GLU A 1 84 ? 4.236 -8.441 -37.738 1.00 97.50 84 GLU A CA 1
ATOM 665 C C . GLU A 1 84 ? 3.412 -7.780 -38.854 1.00 97.50 84 GLU A C 1
ATOM 667 O O . GLU A 1 84 ? 3.986 -7.192 -39.768 1.00 97.50 84 GLU A O 1
ATOM 672 N N . ARG A 1 85 ? 2.073 -7.844 -38.787 1.00 97.25 85 ARG A N 1
ATOM 673 C CA . ARG A 1 85 ? 1.193 -7.199 -39.776 1.00 97.25 85 ARG A CA 1
ATOM 674 C C . ARG A 1 85 ? 1.034 -5.698 -39.554 1.00 97.25 85 ARG A C 1
ATOM 676 O O . ARG A 1 85 ? 0.984 -4.947 -40.524 1.00 97.25 85 ARG A O 1
ATOM 683 N N . VAL A 1 86 ? 0.877 -5.273 -38.298 1.00 97.69 86 VAL A N 1
ATOM 684 C CA . VAL A 1 86 ? 0.476 -3.895 -37.952 1.00 97.69 86 VAL A CA 1
ATOM 685 C C . VAL A 1 86 ? 1.664 -3.018 -37.561 1.00 97.69 86 VAL A C 1
ATOM 687 O O . VAL A 1 86 ? 1.664 -1.820 -37.840 1.00 97.69 86 VAL A O 1
ATOM 690 N N . MET A 1 87 ? 2.680 -3.584 -36.911 1.00 96.94 87 MET A N 1
ATOM 691 C CA . MET A 1 87 ? 3.825 -2.836 -36.398 1.00 96.94 87 MET A CA 1
ATOM 692 C C . MET A 1 87 ? 5.031 -2.982 -37.322 1.00 96.94 87 MET A C 1
ATOM 694 O O . MET A 1 87 ? 5.352 -4.063 -37.799 1.00 96.94 87 MET A O 1
ATOM 698 N N . THR A 1 88 ? 5.773 -1.893 -37.506 1.00 96.12 88 THR A N 1
ATOM 699 C CA . THR A 1 88 ? 7.029 -1.901 -38.274 1.00 96.12 88 THR A CA 1
ATOM 700 C C . THR A 1 88 ? 8.230 -2.403 -37.469 1.00 96.12 88 THR A C 1
ATOM 702 O O . THR A 1 88 ? 9.259 -2.752 -38.039 1.00 96.12 88 THR A O 1
ATOM 705 N N . GLN A 1 89 ? 8.126 -2.416 -36.139 1.00 96.56 89 GLN A N 1
ATOM 706 C CA . GLN A 1 89 ? 9.201 -2.821 -35.233 1.00 96.56 89 GLN A CA 1
ATOM 707 C C . GLN A 1 89 ? 9.126 -4.313 -34.902 1.00 96.56 89 GLN A C 1
ATOM 709 O O . GLN A 1 89 ? 8.034 -4.872 -34.801 1.00 96.56 89 GLN A O 1
ATOM 714 N N . SER A 1 90 ? 10.277 -4.929 -34.617 1.00 97.56 90 SER A N 1
ATOM 715 C CA . SER A 1 90 ? 10.354 -6.320 -34.160 1.00 97.56 90 SER A CA 1
ATOM 716 C C . SER A 1 90 ? 9.490 -6.575 -32.921 1.00 97.56 90 SER A C 1
ATOM 718 O O . SER A 1 90 ? 9.432 -5.748 -32.005 1.00 97.56 90 SER A O 1
ATOM 720 N N . CYS A 1 91 ? 8.851 -7.748 -32.874 1.00 97.44 91 CYS A N 1
ATOM 721 C CA . CYS A 1 91 ? 7.993 -8.142 -31.761 1.00 97.44 91 CYS A CA 1
ATOM 722 C C . CYS A 1 91 ? 8.789 -8.184 -30.436 1.00 97.44 91 CYS A C 1
ATOM 724 O O . CYS A 1 91 ? 9.804 -8.886 -30.352 1.00 97.44 91 CYS A O 1
ATOM 726 N N . PRO A 1 92 ? 8.366 -7.454 -29.385 1.00 97.12 92 PRO A N 1
ATOM 727 C CA . PRO A 1 92 ? 9.045 -7.459 -28.100 1.00 97.12 92 PRO A CA 1
ATOM 728 C C . PRO A 1 92 ? 9.101 -8.858 -27.489 1.00 97.12 92 PRO A C 1
ATOM 730 O O . PRO A 1 92 ? 8.117 -9.599 -27.496 1.00 97.12 92 PRO A O 1
ATOM 733 N N . ARG A 1 93 ? 10.228 -9.179 -26.846 1.00 96.75 93 ARG A N 1
ATOM 734 C CA . ARG A 1 93 ? 10.456 -10.484 -26.207 1.00 96.75 93 ARG A CA 1
ATOM 735 C C . ARG A 1 93 ? 9.348 -10.888 -25.227 1.00 96.75 93 ARG A C 1
ATOM 737 O O . ARG A 1 93 ? 8.952 -12.046 -25.227 1.00 96.75 93 ARG A O 1
ATOM 744 N N . SER A 1 94 ? 8.796 -9.941 -24.467 1.00 95.62 94 SER A N 1
ATOM 745 C CA . SER A 1 94 ? 7.710 -10.216 -23.516 1.00 95.62 94 SER A CA 1
ATOM 746 C C . SER A 1 94 ? 6.416 -10.695 -24.192 1.00 95.62 94 SER A C 1
ATOM 748 O O . SER A 1 94 ? 5.691 -11.500 -23.621 1.00 95.62 94 SER A O 1
ATOM 750 N N . VAL A 1 95 ? 6.128 -10.246 -25.421 1.00 96.88 95 VAL A N 1
ATOM 751 C CA . VAL A 1 95 ? 4.962 -10.705 -26.199 1.00 96.88 95 VAL A CA 1
ATOM 752 C C . VAL A 1 95 ? 5.193 -12.127 -26.713 1.00 96.88 95 VAL A C 1
ATOM 754 O O . VAL A 1 95 ? 4.296 -12.963 -26.643 1.00 96.88 95 VAL A O 1
ATOM 757 N N . LEU A 1 96 ? 6.415 -12.427 -27.165 1.00 97.75 96 LEU A N 1
ATOM 758 C CA . LEU A 1 96 ? 6.803 -13.777 -27.581 1.00 97.75 96 LEU A CA 1
ATOM 759 C C . LEU A 1 96 ? 6.769 -14.771 -26.409 1.00 97.75 96 LEU A C 1
ATOM 761 O O . LEU A 1 96 ? 6.337 -15.907 -26.582 1.00 97.75 96 LEU A O 1
ATOM 765 N N . GLU A 1 97 ? 7.205 -14.357 -25.219 1.00 96.31 97 GLU A N 1
ATOM 766 C CA . GLU A 1 97 ? 7.143 -15.176 -24.002 1.00 96.31 97 GLU A CA 1
ATOM 767 C C . GLU A 1 97 ? 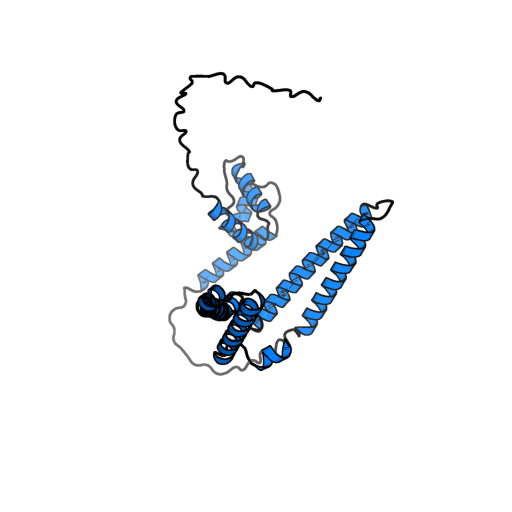5.693 -15.439 -23.570 1.00 96.31 97 GLU A C 1
ATOM 769 O O . GLU A 1 97 ? 5.349 -16.591 -23.306 1.00 96.31 97 GLU A O 1
ATOM 774 N N . ALA A 1 98 ? 4.823 -14.421 -23.603 1.00 96.44 98 ALA A N 1
ATOM 775 C CA . ALA A 1 98 ? 3.392 -14.583 -23.331 1.00 96.44 98 ALA A CA 1
ATOM 776 C C . ALA A 1 98 ? 2.713 -15.546 -24.327 1.00 96.44 98 ALA A C 1
ATOM 778 O O . ALA A 1 98 ? 1.947 -16.420 -23.922 1.00 96.44 98 ALA A O 1
ATOM 779 N N . SER A 1 99 ? 3.048 -15.441 -25.618 1.00 97.38 99 SER A N 1
ATOM 780 C CA . SER A 1 99 ? 2.572 -16.350 -26.671 1.00 97.38 99 SER A CA 1
ATOM 781 C C . SER A 1 99 ? 2.989 -17.805 -26.411 1.00 97.38 99 SER A C 1
ATOM 783 O O . SER A 1 99 ? 2.153 -18.711 -26.441 1.00 97.38 99 SER A O 1
ATOM 785 N N . ARG A 1 100 ? 4.263 -18.044 -26.059 1.00 96.94 100 ARG A N 1
ATOM 786 C CA . ARG A 1 100 ? 4.754 -19.391 -25.707 1.00 96.94 100 ARG A CA 1
ATOM 787 C C . ARG A 1 100 ? 4.077 -19.948 -24.458 1.00 96.94 100 ARG A C 1
ATOM 789 O O . ARG A 1 100 ? 3.734 -21.127 -24.441 1.00 96.94 100 ARG A O 1
ATOM 796 N N . ALA A 1 101 ? 3.880 -19.121 -23.430 1.00 95.06 101 ALA A N 1
ATOM 797 C CA . ALA A 1 101 ? 3.210 -19.532 -22.199 1.00 95.06 101 ALA A CA 1
ATOM 798 C C . ALA A 1 101 ? 1.753 -19.954 -22.463 1.00 95.06 101 ALA A C 1
ATOM 800 O O . ALA A 1 101 ? 1.326 -21.010 -21.993 1.00 95.06 101 ALA A O 1
ATOM 801 N N . ALA A 1 102 ? 1.020 -19.188 -23.278 1.00 94.69 102 ALA A N 1
ATOM 802 C CA . ALA A 1 102 ? -0.342 -19.531 -23.686 1.00 94.69 102 ALA A CA 1
ATOM 803 C C . ALA A 1 102 ? -0.393 -20.835 -24.510 1.00 94.69 102 ALA A C 1
ATOM 805 O O . ALA A 1 102 ? -1.215 -21.714 -24.237 1.00 94.69 102 ALA A O 1
ATOM 806 N N . ALA A 1 103 ? 0.532 -21.019 -25.458 1.00 93.62 103 ALA A N 1
ATOM 807 C CA . ALA A 1 103 ? 0.629 -22.244 -26.257 1.00 93.62 103 ALA A CA 1
ATOM 808 C C . ALA A 1 103 ? 0.947 -23.492 -25.405 1.00 93.62 103 ALA A C 1
ATOM 810 O O . ALA A 1 103 ? 0.357 -24.561 -25.605 1.00 93.62 103 ALA A O 1
ATOM 811 N N . ALA A 1 104 ? 1.834 -23.356 -24.414 1.00 92.00 104 ALA A N 1
ATOM 812 C CA . ALA A 1 104 ? 2.149 -24.426 -23.471 1.00 92.00 104 ALA A CA 1
ATOM 813 C C . ALA A 1 104 ? 0.931 -24.792 -22.604 1.00 92.00 104 ALA A C 1
ATOM 815 O O . ALA A 1 104 ? 0.624 -25.974 -22.447 1.00 92.00 104 ALA A O 1
ATOM 816 N N . ALA A 1 105 ? 0.188 -23.797 -22.108 1.00 90.12 105 ALA A N 1
ATOM 817 C CA . ALA A 1 105 ? -1.017 -24.021 -21.308 1.00 90.12 105 ALA A CA 1
ATOM 818 C C . ALA A 1 105 ? -2.111 -24.779 -22.087 1.00 90.12 105 ALA A C 1
ATOM 820 O O . ALA A 1 105 ? -2.735 -25.694 -21.544 1.00 90.12 105 ALA A O 1
ATOM 821 N N . ARG A 1 106 ? -2.305 -24.463 -23.376 1.00 87.06 106 ARG A N 1
ATOM 822 C CA . ARG A 1 106 ? -3.261 -25.179 -24.243 1.00 87.06 106 ARG A CA 1
ATOM 823 C C . ARG A 1 106 ? -2.847 -26.626 -24.491 1.00 87.06 106 ARG A C 1
ATOM 825 O O . ARG A 1 106 ? -3.692 -27.516 -24.427 1.00 87.06 106 ARG A O 1
ATOM 832 N N . THR A 1 107 ? -1.556 -26.865 -24.716 1.00 85.31 107 THR A N 1
ATOM 833 C CA . THR A 1 107 ? -1.021 -28.223 -24.894 1.00 85.31 107 THR A CA 1
ATOM 834 C C . THR A 1 107 ? -1.238 -29.066 -23.634 1.00 85.31 107 THR A C 1
ATOM 836 O O . THR A 1 107 ? -1.727 -30.188 -23.731 1.00 85.31 107 THR A O 1
ATOM 839 N N . SER A 1 108 ? -0.983 -28.512 -22.444 1.00 80.00 108 SER A N 1
ATOM 840 C CA . SER A 1 108 ? -1.204 -29.213 -21.170 1.00 80.00 108 SER A CA 1
ATOM 841 C C . SER A 1 108 ? -2.677 -29.534 -20.899 1.00 80.00 108 SER A C 1
ATOM 843 O O . SER A 1 108 ? -2.984 -30.590 -20.351 1.00 80.00 108 SER A O 1
ATOM 845 N N . SER A 1 109 ? -3.603 -28.664 -21.312 1.00 70.69 109 SER A N 1
ATOM 846 C CA . SER A 1 109 ? -5.042 -28.903 -21.138 1.00 70.69 109 SER A CA 1
ATOM 847 C C . SER A 1 109 ? -5.564 -30.047 -22.022 1.00 70.69 109 SER A C 1
ATOM 849 O O . SER A 1 109 ? -6.481 -30.764 -21.624 1.00 70.69 109 SER A O 1
ATOM 851 N N . MET A 1 110 ? -4.945 -30.281 -23.183 1.00 65.50 110 MET A N 1
ATOM 852 C CA . MET A 1 110 ? -5.394 -31.293 -24.145 1.00 65.50 110 MET A CA 1
ATOM 853 C C . MET A 1 110 ? -4.979 -32.733 -23.774 1.00 65.50 110 MET A C 1
ATOM 855 O O . MET A 1 110 ? -5.598 -33.685 -24.243 1.00 65.50 110 MET A O 1
ATOM 859 N N . VAL A 1 111 ? -3.987 -32.919 -22.891 1.00 58.53 111 VAL A N 1
ATOM 860 C CA . VAL A 1 111 ? -3.477 -34.254 -22.499 1.00 58.53 111 VAL A CA 1
ATOM 861 C C . VAL A 1 111 ? -4.291 -34.898 -21.359 1.00 58.53 111 VAL A C 1
ATOM 863 O O . VAL A 1 111 ? -4.186 -36.097 -21.121 1.00 58.53 111 VAL A O 1
ATOM 866 N N . VAL A 1 112 ? -5.176 -34.154 -20.685 1.00 55.50 112 VAL A N 1
ATOM 867 C CA . VAL A 1 112 ? -5.913 -34.650 -19.500 1.00 55.50 112 VAL A CA 1
ATOM 868 C C . VAL A 1 112 ? -7.234 -35.371 -19.846 1.00 55.50 112 VAL A C 1
ATOM 870 O O . VAL A 1 112 ? -7.842 -35.984 -18.976 1.00 55.50 112 VAL A O 1
ATOM 873 N N . SER A 1 113 ? -7.679 -35.390 -21.110 1.00 50.19 113 SER A N 1
ATOM 874 C CA . SER A 1 113 ? -8.990 -35.972 -21.487 1.00 50.19 113 SER A CA 1
ATOM 875 C C . SER A 1 113 ? -8.970 -37.374 -22.126 1.00 50.19 113 SER A C 1
ATOM 877 O O . SER A 1 113 ? -10.013 -37.824 -22.588 1.00 50.19 113 SER A O 1
ATOM 879 N N . VAL A 1 114 ? -7.842 -38.101 -22.150 1.00 50.03 114 VAL A N 1
ATOM 880 C CA . VAL A 1 114 ? -7.760 -39.428 -22.825 1.00 50.03 114 VAL A CA 1
ATOM 881 C C . VAL A 1 114 ? -7.326 -40.579 -21.901 1.00 50.03 114 VAL A C 1
ATOM 883 O O . VAL A 1 114 ? -6.926 -41.638 -22.368 1.00 50.03 114 VAL A O 1
ATOM 886 N N . VAL A 1 115 ? -7.444 -40.448 -20.576 1.00 51.62 115 VAL A N 1
ATOM 887 C CA . VAL A 1 115 ? -7.243 -41.601 -19.674 1.00 51.62 115 VAL A CA 1
ATOM 888 C C . VAL A 1 115 ? -8.357 -41.666 -18.636 1.00 51.62 115 VAL A C 1
ATOM 890 O O . VAL A 1 115 ? -8.219 -41.233 -17.497 1.00 51.62 115 VAL A O 1
ATOM 893 N N . SER A 1 116 ? -9.487 -42.237 -19.047 1.00 51.91 116 SER A N 1
ATOM 894 C CA . SER A 1 116 ? -10.423 -42.881 -18.131 1.00 51.91 116 SER A CA 1
ATOM 895 C C . SER A 1 116 ? -10.486 -44.366 -18.471 1.00 51.91 116 SER A C 1
ATOM 897 O O . SER A 1 116 ? -10.747 -44.723 -19.615 1.00 51.91 116 SER A O 1
ATOM 899 N N . GLN A 1 117 ? -10.297 -45.176 -17.425 1.00 49.03 117 GLN A N 1
ATOM 900 C CA . GLN A 1 117 ? -10.438 -46.636 -17.310 1.00 49.03 117 GLN A CA 1
ATOM 901 C C . GLN A 1 117 ? -9.192 -47.509 -17.536 1.00 49.03 117 GLN A C 1
ATOM 903 O O . GLN A 1 117 ? -8.989 -48.077 -18.602 1.00 49.03 117 GLN A O 1
ATOM 908 N N . ALA A 1 118 ? -8.455 -47.743 -16.443 1.00 46.62 118 ALA A N 1
ATOM 909 C CA . ALA A 1 118 ? -7.988 -49.077 -16.042 1.00 46.62 118 ALA A CA 1
ATOM 910 C C . ALA A 1 118 ? -7.698 -49.106 -14.518 1.00 46.62 118 ALA A C 1
ATOM 912 O O . ALA A 1 118 ? -7.445 -48.048 -13.937 1.00 46.62 118 ALA A O 1
ATOM 913 N N . PRO A 1 119 ? -7.807 -50.275 -13.852 1.00 56.78 119 PRO A N 1
ATOM 914 C CA . PRO A 1 119 ? -8.049 -50.377 -12.416 1.00 56.78 119 PRO A CA 1
ATOM 915 C C . PRO A 1 119 ? -6.783 -50.361 -11.549 1.00 56.78 119 PRO A C 1
ATOM 917 O O . PRO A 1 119 ? -5.674 -50.670 -11.975 1.00 56.78 119 PRO A O 1
ATOM 920 N N . ILE A 1 120 ? -7.033 -50.016 -10.288 1.00 51.75 120 ILE A N 1
ATOM 921 C CA . ILE A 1 120 ? -6.110 -49.829 -9.171 1.00 51.75 120 ILE A CA 1
ATOM 922 C C . ILE A 1 120 ? -5.330 -51.119 -8.875 1.00 51.75 120 ILE A C 1
ATOM 924 O O . ILE A 1 120 ? -5.923 -52.139 -8.524 1.00 51.75 120 ILE A O 1
ATOM 928 N N . ALA A 1 121 ? -3.999 -51.037 -8.923 1.00 50.47 121 ALA A N 1
ATOM 929 C CA . ALA A 1 121 ? -3.097 -51.992 -8.291 1.00 50.47 121 ALA A CA 1
ATOM 930 C C . ALA A 1 121 ? -2.174 -51.245 -7.318 1.00 50.47 121 ALA A C 1
ATOM 932 O O . ALA A 1 121 ? -1.445 -50.329 -7.696 1.00 50.47 121 ALA A O 1
ATOM 933 N N . ASN A 1 122 ? -2.256 -51.650 -6.051 1.00 61.09 122 ASN A N 1
ATOM 934 C CA . ASN A 1 122 ? -1.401 -51.237 -4.944 1.00 61.09 122 ASN A CA 1
ATOM 935 C C . ASN A 1 122 ? 0.089 -51.378 -5.289 1.00 61.09 122 ASN A C 1
ATOM 937 O O . ASN A 1 122 ? 0.535 -52.471 -5.633 1.00 61.09 122 ASN A O 1
ATOM 941 N N . ALA A 1 123 ? 0.870 -50.321 -5.061 1.00 48.91 123 ALA A N 1
ATOM 942 C CA . ALA A 1 123 ? 2.322 -50.417 -4.957 1.00 48.91 123 ALA A CA 1
ATOM 943 C C . ALA A 1 123 ? 2.867 -49.444 -3.897 1.00 48.91 123 ALA A C 1
ATOM 945 O O . ALA A 1 123 ? 2.913 -48.232 -4.078 1.00 48.91 123 ALA A O 1
ATOM 946 N N . ALA A 1 124 ? 3.205 -50.053 -2.762 1.00 49.47 124 ALA A N 1
ATOM 947 C CA . ALA A 1 124 ? 4.266 -49.756 -1.805 1.00 49.47 124 ALA A CA 1
ATOM 948 C C . ALA A 1 124 ? 5.056 -48.431 -1.910 1.00 49.47 124 ALA A C 1
ATOM 950 O O . ALA A 1 124 ? 5.835 -48.209 -2.831 1.00 49.47 124 ALA A O 1
ATOM 951 N N . ASN A 1 125 ? 4.956 -47.658 -0.822 1.00 54.84 125 ASN A N 1
ATOM 952 C CA . ASN A 1 125 ? 6.066 -47.168 0.007 1.00 54.84 125 ASN A CA 1
ATOM 953 C C . ASN A 1 125 ? 7.411 -46.893 -0.699 1.00 54.84 125 ASN A C 1
ATOM 955 O O . ASN A 1 125 ? 8.302 -47.739 -0.738 1.00 54.84 125 ASN A O 1
ATOM 959 N N . GLY A 1 126 ? 7.595 -45.638 -1.109 1.00 45.81 126 GLY A N 1
ATOM 960 C CA . GLY A 1 126 ? 8.899 -45.021 -1.331 1.00 45.81 126 GLY A CA 1
ATOM 961 C C . GLY A 1 126 ? 8.979 -43.731 -0.522 1.00 45.81 126 GLY A C 1
ATOM 962 O O . GLY A 1 126 ? 8.513 -42.691 -0.972 1.00 45.81 126 GLY A O 1
ATOM 963 N N . SER A 1 127 ? 9.520 -43.809 0.695 1.00 52.22 127 SER A N 1
ATOM 964 C CA . SER A 1 127 ? 9.769 -42.650 1.557 1.00 52.22 127 SER A CA 1
ATOM 965 C C . SER A 1 127 ? 10.956 -41.862 0.999 1.00 52.22 127 SER A C 1
ATOM 967 O O . SER A 1 127 ? 12.110 -42.094 1.354 1.00 52.22 127 SER A O 1
ATOM 969 N N . SER A 1 128 ? 10.683 -40.978 0.044 1.00 47.50 128 SER A N 1
ATOM 970 C CA . SER A 1 128 ? 11.640 -40.000 -0.461 1.00 47.50 128 SER A CA 1
ATOM 971 C C . SER A 1 128 ? 11.649 -38.801 0.482 1.00 47.50 128 SER A C 1
ATOM 973 O O . SER A 1 128 ? 10.705 -38.014 0.502 1.00 47.50 128 SER A O 1
ATOM 975 N N . ALA A 1 129 ? 12.710 -38.697 1.283 1.00 49.31 129 ALA A N 1
ATOM 976 C CA . ALA A 1 129 ? 12.991 -37.556 2.139 1.00 49.31 129 ALA A CA 1
ATOM 977 C C . ALA A 1 129 ? 13.052 -36.273 1.295 1.00 49.31 129 ALA A C 1
ATOM 979 O O . ALA A 1 129 ? 14.015 -36.030 0.567 1.00 49.31 129 ALA A O 1
ATOM 980 N N . THR A 1 130 ? 11.997 -35.467 1.376 1.00 56.78 130 THR A N 1
ATOM 981 C CA . THR A 1 130 ? 11.962 -34.114 0.831 1.00 56.78 130 THR A CA 1
ATOM 982 C C . THR A 1 130 ? 13.046 -33.300 1.543 1.00 56.78 130 THR A C 1
ATOM 984 O O . THR A 1 130 ? 13.042 -33.273 2.777 1.00 56.78 130 THR A O 1
ATOM 987 N N . PRO A 1 131 ? 13.986 -32.653 0.830 1.00 53.75 131 PRO A N 1
ATOM 988 C CA . PRO A 1 131 ? 14.947 -31.773 1.478 1.00 53.75 131 PRO A CA 1
ATOM 989 C C . PRO A 1 131 ? 14.166 -30.681 2.208 1.00 53.75 131 PRO A C 1
ATOM 991 O O . PRO A 1 131 ? 13.326 -30.006 1.609 1.00 53.75 131 PRO A O 1
ATOM 994 N N . ALA A 1 132 ? 14.402 -30.558 3.513 1.00 55.03 132 ALA A N 1
ATOM 995 C CA . ALA A 1 132 ? 13.848 -29.491 4.325 1.00 55.03 132 ALA A CA 1
ATOM 996 C C . ALA A 1 132 ? 14.315 -28.162 3.723 1.00 55.03 132 ALA A C 1
ATOM 998 O O . ALA A 1 132 ? 15.477 -27.783 3.843 1.00 55.03 132 ALA A O 1
ATOM 999 N N . PHE A 1 133 ? 13.421 -27.493 2.999 1.00 54.88 133 PHE A N 1
ATOM 1000 C CA . PHE A 1 133 ? 13.651 -26.145 2.514 1.00 54.88 133 PHE A CA 1
ATOM 1001 C C . PHE A 1 133 ? 13.666 -25.240 3.745 1.00 54.88 133 PHE A C 1
ATOM 1003 O O . PHE A 1 133 ? 12.612 -24.907 4.290 1.00 54.88 133 PHE A O 1
ATOM 1010 N N . GLU A 1 134 ? 14.863 -24.908 4.232 1.00 56.88 134 GLU A N 1
ATOM 1011 C CA . GLU A 1 134 ? 15.048 -23.889 5.259 1.00 56.88 134 GLU A CA 1
ATOM 1012 C C . GLU A 1 134 ? 14.562 -22.561 4.685 1.00 56.88 134 GLU A C 1
ATOM 1014 O O . GLU A 1 134 ? 15.247 -21.887 3.913 1.00 56.88 134 GLU A O 1
ATOM 1019 N N . ALA A 1 135 ? 13.321 -22.209 5.020 1.00 63.50 135 ALA A N 1
ATOM 1020 C CA . ALA A 1 135 ? 12.791 -20.900 4.710 1.00 63.50 135 ALA A CA 1
ATOM 1021 C C . ALA A 1 135 ? 13.707 -19.857 5.375 1.00 63.50 135 ALA A C 1
ATOM 1023 O O . ALA A 1 135 ? 13.980 -19.980 6.574 1.00 63.50 135 ALA A O 1
ATOM 1024 N N . PRO A 1 136 ? 14.186 -18.842 4.633 1.00 65.25 136 PRO A N 1
ATOM 1025 C CA . PRO A 1 136 ? 15.031 -17.805 5.205 1.00 65.25 136 PRO A CA 1
ATOM 1026 C C . PRO A 1 136 ? 14.330 -17.190 6.419 1.00 65.25 136 PRO A C 1
ATOM 1028 O O . PRO A 1 136 ? 13.140 -16.862 6.366 1.00 65.25 136 PRO A O 1
ATOM 1031 N N . ALA A 1 137 ? 15.056 -17.074 7.530 1.00 77.12 137 ALA A N 1
ATOM 1032 C CA . ALA A 1 137 ? 14.509 -16.538 8.767 1.00 77.12 137 ALA A CA 1
ATOM 1033 C C . ALA A 1 137 ? 13.969 -15.116 8.527 1.00 77.12 137 ALA A C 1
ATOM 1035 O O . ALA A 1 137 ? 14.690 -14.254 8.025 1.00 77.12 137 ALA A O 1
ATOM 1036 N N . LEU A 1 138 ? 12.705 -14.861 8.898 1.00 77.38 138 LEU A N 1
ATOM 1037 C CA . LEU A 1 138 ? 12.037 -13.554 8.730 1.00 77.38 138 LEU A CA 1
ATOM 1038 C C . LEU A 1 138 ? 12.870 -12.385 9.258 1.00 77.38 138 LEU A C 1
ATOM 1040 O O . LEU A 1 138 ? 12.826 -11.298 8.695 1.00 77.38 138 LEU A O 1
ATOM 1044 N N . THR A 1 139 ? 13.620 -12.624 10.335 1.00 84.31 139 THR A N 1
ATOM 1045 C CA . THR A 1 139 ? 14.464 -11.626 10.993 1.00 84.31 139 THR A CA 1
ATOM 1046 C C . THR A 1 139 ? 15.463 -11.010 10.020 1.00 84.31 139 THR A C 1
ATOM 1048 O O . THR A 1 139 ? 15.585 -9.792 9.971 1.00 84.31 139 THR A O 1
ATOM 1051 N N . SER A 1 140 ? 16.084 -11.822 9.160 1.00 90.50 140 SER A N 1
ATOM 1052 C CA . SER A 1 140 ? 17.027 -11.336 8.148 1.00 90.50 140 SER A CA 1
ATOM 1053 C C . SER A 1 140 ? 16.342 -10.476 7.076 1.00 90.50 140 SER A C 1
ATOM 1055 O O . SER A 1 140 ? 16.914 -9.491 6.609 1.00 90.50 140 SER A O 1
ATOM 1057 N N . GLN A 1 141 ? 15.100 -10.801 6.704 1.00 91.31 141 GLN A N 1
ATOM 1058 C CA . GLN A 1 141 ? 14.348 -10.005 5.729 1.00 91.31 141 GLN A CA 1
ATOM 1059 C C . GLN A 1 141 ? 13.891 -8.664 6.312 1.00 91.31 141 GLN A C 1
ATOM 1061 O O . GLN A 1 141 ? 14.003 -7.640 5.639 1.00 91.31 141 GLN A O 1
ATOM 1066 N N . ASP A 1 142 ? 13.424 -8.653 7.563 1.00 92.44 142 ASP A N 1
ATOM 1067 C CA . ASP A 1 142 ? 13.031 -7.428 8.266 1.00 92.44 142 ASP A CA 1
ATOM 1068 C C . ASP A 1 142 ? 14.237 -6.490 8.483 1.00 92.44 142 ASP A C 1
ATOM 1070 O O . ASP A 1 142 ? 14.126 -5.279 8.278 1.00 92.44 142 ASP A O 1
ATOM 1074 N N . GLU A 1 143 ? 15.413 -7.031 8.821 1.00 94.94 143 GLU A N 1
ATOM 1075 C CA . GLU A 1 143 ? 16.669 -6.269 8.901 1.00 94.94 143 GLU A CA 1
ATOM 1076 C C . GLU A 1 143 ? 17.051 -5.646 7.552 1.00 94.94 143 GLU A C 1
ATOM 1078 O O . GLU A 1 143 ? 17.379 -4.458 7.495 1.00 94.94 143 GLU A O 1
ATOM 1083 N N . ASN A 1 144 ? 16.944 -6.409 6.459 1.00 95.31 144 ASN A N 1
ATOM 1084 C CA . ASN A 1 144 ? 17.202 -5.898 5.114 1.00 95.31 144 ASN A CA 1
ATOM 1085 C C . ASN A 1 144 ? 16.225 -4.773 4.727 1.00 95.31 144 ASN A C 1
ATOM 1087 O O . ASN A 1 144 ? 16.647 -3.737 4.215 1.00 95.31 144 ASN A O 1
ATOM 1091 N N . LEU A 1 145 ? 14.929 -4.925 5.021 1.00 96.06 145 LEU A N 1
ATOM 1092 C CA . LEU A 1 145 ? 13.940 -3.874 4.769 1.00 96.06 145 LEU A CA 1
ATOM 1093 C C . LEU A 1 145 ? 14.263 -2.596 5.555 1.00 96.06 145 LEU A C 1
ATOM 1095 O O . LEU A 1 145 ? 14.214 -1.495 5.002 1.00 96.06 145 LEU A O 1
ATOM 1099 N N . ASN A 1 146 ? 14.615 -2.729 6.834 1.00 96.12 146 ASN A N 1
ATOM 1100 C CA . ASN A 1 146 ? 15.005 -1.590 7.662 1.00 96.12 146 ASN A CA 1
ATOM 1101 C C . ASN A 1 146 ? 16.274 -0.911 7.130 1.00 96.12 146 ASN A C 1
ATOM 1103 O O . ASN A 1 146 ? 16.348 0.320 7.108 1.00 96.12 146 ASN A O 1
ATOM 1107 N N . HIS A 1 147 ? 17.240 -1.691 6.640 1.00 97.12 147 HIS A N 1
ATOM 1108 C CA . HIS A 1 147 ? 18.435 -1.163 5.991 1.00 97.12 147 HIS A CA 1
ATOM 1109 C C . HIS A 1 147 ? 18.092 -0.343 4.739 1.00 97.12 147 HIS A C 1
ATOM 1111 O O . HIS A 1 147 ? 18.521 0.809 4.631 1.00 97.12 147 HIS A O 1
ATOM 1117 N N . LEU A 1 148 ? 17.266 -0.885 3.836 1.00 97.25 148 LEU A N 1
ATOM 1118 C CA . LEU A 1 148 ? 16.816 -0.192 2.623 1.00 97.25 148 LEU A CA 1
ATOM 1119 C C . LEU A 1 148 ? 16.051 1.097 2.950 1.00 97.25 148 LEU A C 1
ATOM 1121 O O . LEU A 1 148 ? 16.310 2.141 2.351 1.00 97.25 148 LEU A O 1
ATOM 1125 N N . LYS A 1 149 ? 15.170 1.075 3.959 1.00 97.56 149 LYS A N 1
ATOM 1126 C CA . LYS A 1 149 ? 14.468 2.277 4.442 1.00 97.56 149 LYS A CA 1
ATOM 1127 C C . LYS A 1 149 ? 15.431 3.335 4.978 1.00 97.56 149 LYS A C 1
ATOM 1129 O O . LYS A 1 149 ? 15.266 4.518 4.680 1.00 97.56 149 LYS A O 1
ATOM 1134 N N . GLY A 1 150 ? 16.459 2.920 5.719 1.00 96.94 150 GLY A N 1
ATOM 1135 C CA . GLY A 1 150 ? 17.519 3.811 6.192 1.00 96.94 150 GLY A CA 1
ATOM 1136 C C . GLY A 1 150 ? 18.302 4.455 5.043 1.00 96.94 150 GLY A C 1
ATOM 1137 O O . GLY A 1 150 ? 18.566 5.659 5.071 1.00 96.94 150 GLY A O 1
ATOM 1138 N N . GLN A 1 151 ? 18.626 3.685 3.999 1.00 97.94 151 GLN A N 1
ATOM 1139 C CA . GLN A 1 151 ? 19.266 4.216 2.793 1.00 97.94 151 GLN A CA 1
ATOM 1140 C C . GLN A 1 151 ? 18.353 5.190 2.038 1.00 97.94 151 GLN A C 1
ATOM 1142 O O . GLN A 1 151 ? 18.803 6.269 1.651 1.00 97.94 151 GLN A O 1
ATOM 1147 N N . LEU A 1 152 ? 17.073 4.849 1.868 1.00 97.94 152 LEU A N 1
ATOM 1148 C CA . LEU A 1 152 ? 16.086 5.697 1.201 1.00 97.94 152 LEU A CA 1
ATOM 1149 C C . LEU A 1 152 ? 15.932 7.049 1.914 1.00 97.94 152 LEU A C 1
ATOM 1151 O O . LEU A 1 152 ? 15.934 8.094 1.261 1.00 97.94 152 LEU A O 1
ATOM 1155 N N . ALA A 1 153 ? 15.849 7.037 3.249 1.00 97.81 153 ALA A N 1
ATOM 1156 C CA . ALA A 1 153 ? 15.784 8.247 4.064 1.00 97.81 153 ALA A CA 1
ATOM 1157 C C . ALA A 1 153 ? 17.044 9.111 3.903 1.00 97.81 153 ALA A C 1
ATOM 1159 O O . ALA A 1 153 ? 16.938 10.322 3.710 1.00 97.81 153 ALA A O 1
ATOM 1160 N N . ARG A 1 154 ? 18.233 8.491 3.902 1.00 98.19 154 ARG A N 1
ATOM 1161 C CA . ARG A 1 154 ? 19.504 9.196 3.683 1.00 98.19 154 ARG A CA 1
ATOM 1162 C C . ARG A 1 154 ? 19.560 9.862 2.310 1.00 98.19 154 ARG A C 1
ATOM 1164 O O . ARG A 1 154 ? 19.844 11.050 2.230 1.00 98.19 154 ARG A O 1
ATOM 1171 N N . VAL A 1 155 ? 19.232 9.134 1.241 1.00 98.19 155 VAL A N 1
ATOM 1172 C CA . VAL A 1 155 ? 19.224 9.697 -0.122 1.00 98.19 155 VAL A CA 1
ATOM 1173 C C . VAL A 1 155 ? 18.192 10.819 -0.247 1.00 98.19 155 VAL A C 1
ATOM 1175 O O . VAL A 1 155 ? 18.434 11.790 -0.959 1.00 98.19 155 VAL A O 1
ATOM 1178 N N . ARG A 1 156 ? 17.059 10.736 0.466 1.00 98.00 156 ARG A N 1
ATOM 1179 C CA . ARG A 1 156 ? 16.070 11.820 0.486 1.00 98.00 156 ARG A CA 1
ATOM 1180 C C . ARG A 1 156 ? 16.612 13.091 1.144 1.00 98.00 156 ARG A C 1
ATOM 1182 O O . ARG A 1 156 ? 16.335 14.168 0.628 1.00 98.00 156 ARG A O 1
ATOM 1189 N N . LEU A 1 157 ? 17.371 12.974 2.234 1.00 98.31 157 LEU A N 1
ATOM 1190 C CA . LEU A 1 157 ? 18.038 14.120 2.863 1.00 98.31 157 LEU A CA 1
ATOM 1191 C C . LEU A 1 157 ? 19.094 14.728 1.933 1.00 98.31 157 LEU A C 1
ATOM 1193 O O . LEU A 1 157 ? 19.042 15.923 1.677 1.00 98.31 157 LEU A O 1
ATOM 1197 N N . GLU A 1 158 ? 19.963 13.904 1.341 1.00 97.88 158 GLU A N 1
ATOM 1198 C CA . GLU A 1 158 ? 20.983 14.363 0.381 1.00 97.88 158 GLU A CA 1
ATOM 1199 C C . GLU A 1 158 ? 20.364 15.075 -0.836 1.00 97.88 158 GLU A C 1
ATOM 1201 O O . GLU A 1 158 ? 20.931 16.029 -1.364 1.00 97.88 158 GLU A O 1
ATOM 1206 N N . LEU A 1 159 ? 19.199 14.608 -1.300 1.00 98.12 159 LEU A N 1
ATOM 1207 C CA . LEU A 1 159 ? 18.449 15.250 -2.378 1.00 98.12 159 LEU A CA 1
ATOM 1208 C C . LEU A 1 159 ? 17.914 16.626 -1.953 1.00 98.12 159 LEU A C 1
ATOM 1210 O O . LEU A 1 159 ? 18.061 17.582 -2.708 1.00 98.12 159 LEU A O 1
ATOM 1214 N N . LEU A 1 160 ? 17.334 16.739 -0.754 1.00 98.31 160 LEU A N 1
ATOM 1215 C CA . LEU A 1 160 ? 16.855 18.019 -0.218 1.00 98.31 160 LEU A CA 1
ATOM 1216 C C . LEU A 1 160 ? 18.008 19.014 -0.025 1.00 98.31 160 LEU A C 1
ATOM 1218 O O . LEU A 1 160 ? 17.884 20.174 -0.404 1.00 98.31 160 LEU A O 1
ATOM 1222 N N . GLU A 1 161 ? 19.146 18.556 0.499 1.00 97.94 161 GLU A N 1
ATOM 1223 C CA . GLU A 1 161 ? 20.355 19.376 0.634 1.00 97.94 161 GLU A CA 1
ATOM 1224 C C . GLU A 1 161 ? 20.818 19.904 -0.732 1.00 97.94 161 GLU A C 1
ATOM 1226 O O . GLU A 1 161 ? 21.027 21.109 -0.884 1.00 97.94 161 GLU A O 1
ATOM 1231 N N . ALA A 1 162 ? 20.892 19.036 -1.749 1.00 97.62 162 ALA A N 1
ATOM 1232 C CA . ALA A 1 162 ? 21.269 19.420 -3.110 1.00 97.62 162 ALA A CA 1
ATOM 1233 C C . ALA A 1 162 ? 20.270 20.395 -3.765 1.00 97.62 162 ALA A C 1
ATOM 1235 O O . ALA A 1 162 ? 20.680 21.270 -4.526 1.00 97.62 162 ALA A O 1
ATOM 1236 N N . GLU A 1 163 ? 18.971 20.275 -3.471 1.00 97.62 163 GLU A N 1
ATOM 1237 C CA . GLU A 1 163 ? 17.938 21.210 -3.942 1.00 97.62 163 GLU A CA 1
ATOM 1238 C C . GLU A 1 163 ? 18.085 22.612 -3.333 1.00 97.62 163 GLU A C 1
ATOM 1240 O O . GLU A 1 163 ? 17.752 23.594 -4.000 1.00 97.62 163 GLU A O 1
ATOM 1245 N N . THR A 1 164 ? 18.583 22.704 -2.096 1.00 98.12 164 THR A N 1
ATOM 1246 C CA . THR A 1 164 ? 18.776 23.971 -1.364 1.00 98.12 164 THR A CA 1
ATOM 1247 C C . THR A 1 164 ? 20.152 24.618 -1.553 1.00 98.12 164 THR A C 1
ATOM 1249 O O . THR A 1 164 ? 20.355 25.743 -1.104 1.00 98.12 164 THR A O 1
ATOM 1252 N N . ALA A 1 165 ? 21.103 23.932 -2.191 1.00 97.44 165 ALA A N 1
ATOM 1253 C CA . ALA A 1 165 ? 22.466 24.427 -2.368 1.00 97.44 165 ALA A CA 1
ATOM 1254 C C . ALA A 1 165 ? 22.569 25.523 -3.448 1.00 97.44 165 ALA A C 1
ATOM 1256 O O . ALA A 1 165 ? 21.958 25.429 -4.515 1.00 97.44 165 ALA A O 1
ATOM 1257 N N . GLU A 1 166 ? 23.416 26.529 -3.198 1.00 95.75 166 GLU A N 1
ATOM 1258 C CA . GLU A 1 166 ? 23.790 27.565 -4.165 1.00 95.75 166 GLU A CA 1
ATOM 1259 C C . GLU A 1 166 ? 25.306 27.506 -4.450 1.00 95.75 166 GLU A C 1
ATOM 1261 O O . GLU A 1 166 ? 26.103 27.642 -3.519 1.00 95.75 166 GLU A O 1
ATOM 1266 N N . PRO A 1 167 ? 25.739 27.314 -5.714 1.00 96.12 167 PRO A N 1
ATOM 1267 C CA . PRO A 1 167 ? 24.923 27.168 -6.921 1.00 96.12 167 PRO A CA 1
ATOM 1268 C C . PRO A 1 167 ? 24.226 25.800 -7.019 1.00 96.12 167 PRO A C 1
ATOM 1270 O O . PRO A 1 167 ? 24.746 24.781 -6.569 1.00 96.12 167 PRO A O 1
ATOM 1273 N N . ARG A 1 168 ? 23.057 25.780 -7.669 1.00 97.00 168 ARG A N 1
ATOM 1274 C CA . ARG A 1 168 ? 22.251 24.569 -7.849 1.00 97.00 168 ARG A CA 1
ATOM 1275 C C . ARG A 1 168 ? 22.858 23.652 -8.914 1.00 97.00 168 ARG A C 1
ATOM 1277 O O . ARG A 1 168 ? 22.836 23.973 -10.102 1.00 97.00 168 ARG A O 1
ATOM 1284 N N . ASP A 1 169 ? 23.347 22.486 -8.501 1.00 98.00 169 ASP A N 1
ATOM 1285 C CA . ASP A 1 169 ? 23.850 21.455 -9.415 1.00 98.00 169 ASP A CA 1
ATOM 1286 C C . ASP A 1 169 ? 22.712 20.528 -9.876 1.00 98.00 169 ASP A C 1
ATOM 1288 O O . ASP A 1 169 ? 22.329 19.565 -9.206 1.00 98.00 169 ASP A O 1
ATOM 1292 N N . HIS A 1 170 ? 22.160 20.820 -11.054 1.00 97.38 170 HIS A N 1
ATOM 1293 C CA . HIS A 1 170 ? 21.072 20.041 -11.646 1.00 97.38 170 HIS A CA 1
ATOM 1294 C C . HIS A 1 170 ? 21.446 18.580 -11.942 1.00 97.38 170 HIS A C 1
ATOM 1296 O O . HIS A 1 170 ? 20.578 17.710 -11.859 1.00 97.38 170 HIS A O 1
ATOM 1302 N N . VAL A 1 171 ? 22.714 18.292 -12.259 1.00 97.88 171 VAL A N 1
ATOM 1303 C CA . VAL A 1 171 ? 23.165 16.930 -12.589 1.00 97.88 171 VAL A CA 1
ATOM 1304 C C . VAL A 1 171 ? 23.201 16.074 -11.327 1.00 97.88 171 VAL A C 1
ATOM 1306 O O . VAL A 1 171 ? 22.756 14.922 -11.335 1.00 97.88 171 VAL A O 1
ATOM 1309 N N . LEU A 1 172 ? 23.682 16.648 -10.221 1.00 97.50 172 LEU A N 1
ATOM 1310 C CA . LEU A 1 172 ? 23.662 15.988 -8.920 1.00 97.50 172 LEU A CA 1
ATOM 1311 C C . LEU A 1 172 ? 22.227 15.692 -8.469 1.00 97.50 172 LEU A C 1
ATOM 1313 O O . LEU A 1 172 ? 21.949 14.563 -8.062 1.00 97.50 172 LEU A O 1
ATOM 1317 N N . ILE A 1 173 ? 21.315 16.665 -8.588 1.00 98.00 173 ILE A N 1
ATOM 1318 C CA . ILE A 1 173 ? 19.896 16.492 -8.235 1.00 98.00 173 ILE A CA 1
ATOM 1319 C C . ILE A 1 173 ? 19.279 15.338 -9.035 1.00 98.00 173 ILE A C 1
ATOM 1321 O O . ILE A 1 173 ? 18.733 14.414 -8.434 1.00 98.00 173 ILE A O 1
ATOM 1325 N N . GLU A 1 174 ? 19.428 15.319 -10.364 1.00 97.62 174 GLU A N 1
ATOM 1326 C CA . GLU A 1 174 ? 18.849 14.256 -11.202 1.00 97.62 174 GLU A CA 1
ATOM 1327 C C . GLU A 1 174 ? 19.409 12.866 -10.841 1.00 97.62 174 GLU A C 1
ATOM 1329 O O . GLU A 1 174 ? 18.678 11.870 -10.786 1.00 97.62 174 GLU A O 1
ATOM 1334 N N . SER A 1 175 ? 20.711 12.791 -10.545 1.00 97.75 175 SER A N 1
ATOM 1335 C CA . SER A 1 175 ? 21.369 11.562 -10.091 1.00 97.75 175 SER A CA 1
ATOM 1336 C C . SER A 1 175 ? 20.788 11.059 -8.761 1.00 97.75 175 SER A C 1
ATOM 1338 O O . SER A 1 175 ? 20.454 9.876 -8.628 1.00 97.75 175 SER A O 1
ATOM 1340 N N . LYS A 1 176 ? 20.586 11.957 -7.785 1.00 97.44 176 LYS A N 1
ATOM 1341 C CA . LYS A 1 176 ? 19.976 11.625 -6.487 1.00 97.44 176 LYS A CA 1
ATOM 1342 C C . LYS A 1 176 ? 18.507 11.223 -6.628 1.00 97.44 176 LYS A C 1
ATOM 1344 O O . LYS A 1 176 ? 18.094 10.240 -6.016 1.00 97.44 176 LYS A O 1
ATOM 1349 N N . GLU A 1 177 ? 17.733 11.903 -7.471 1.00 98.06 177 GLU A N 1
ATOM 1350 C CA . GLU A 1 177 ? 16.342 11.538 -7.769 1.00 98.06 177 GLU A CA 1
ATOM 1351 C C . GLU A 1 177 ? 16.222 10.153 -8.412 1.00 98.06 177 GLU A C 1
ATOM 1353 O O . GLU A 1 177 ? 15.294 9.394 -8.114 1.00 98.06 177 GLU A O 1
ATOM 1358 N N . ARG A 1 178 ? 17.141 9.808 -9.321 1.00 97.75 178 ARG A N 1
ATOM 1359 C CA . ARG A 1 178 ? 17.192 8.479 -9.940 1.00 97.75 178 ARG A CA 1
ATOM 1360 C C . ARG A 1 178 ? 17.448 7.405 -8.889 1.00 97.75 178 ARG A C 1
ATOM 1362 O O . ARG A 1 178 ? 16.635 6.491 -8.763 1.00 97.75 178 ARG A O 1
ATOM 1369 N N . LYS A 1 179 ? 18.491 7.584 -8.074 1.00 97.88 179 LYS A N 1
ATOM 1370 C CA . LYS A 1 179 ? 18.828 6.661 -6.983 1.00 97.88 179 LYS A CA 1
ATOM 1371 C C . LYS A 1 179 ? 17.691 6.520 -5.966 1.00 97.88 179 LYS A C 1
ATOM 1373 O O . LYS A 1 179 ? 17.412 5.423 -5.495 1.00 97.88 179 LYS A O 1
ATOM 1378 N N . TRP A 1 180 ? 17.007 7.616 -5.637 1.00 97.88 180 TRP A N 1
ATOM 1379 C CA . TRP A 1 180 ? 15.850 7.588 -4.740 1.00 97.88 180 TRP A CA 1
ATOM 1380 C C . TRP A 1 180 ? 14.696 6.750 -5.311 1.00 97.88 180 TRP A C 1
ATOM 1382 O O . TRP A 1 180 ? 14.093 5.963 -4.583 1.00 97.88 180 TRP A O 1
ATOM 1392 N N . ARG A 1 181 ? 14.400 6.870 -6.614 1.00 97.75 181 ARG A N 1
ATOM 1393 C CA . ARG A 1 181 ? 13.363 6.061 -7.283 1.00 97.75 181 ARG A CA 1
ATOM 1394 C C . ARG A 1 181 ? 13.712 4.574 -7.330 1.00 97.75 181 ARG A C 1
ATOM 1396 O O . ARG A 1 181 ? 12.822 3.747 -7.135 1.00 97.75 181 ARG A O 1
ATOM 1403 N N . GLU A 1 182 ? 14.977 4.248 -7.580 1.00 96.88 182 GLU A N 1
ATOM 1404 C CA . GLU A 1 182 ? 15.483 2.869 -7.562 1.00 96.88 182 GLU A CA 1
ATOM 1405 C C . GLU A 1 182 ? 15.302 2.250 -6.169 1.00 96.88 182 GLU A C 1
ATOM 1407 O O . GLU A 1 182 ? 14.554 1.284 -6.032 1.00 96.88 182 GLU A O 1
ATOM 1412 N N . LEU A 1 183 ? 15.839 2.889 -5.121 1.00 97.00 183 LEU A N 1
ATOM 1413 C CA . LEU A 1 183 ? 15.692 2.418 -3.736 1.00 97.00 183 LEU A CA 1
ATOM 1414 C C . LEU A 1 183 ? 14.232 2.312 -3.293 1.00 97.00 183 LEU A C 1
ATOM 1416 O O . LEU A 1 183 ? 13.871 1.399 -2.557 1.00 97.00 183 LEU A O 1
ATOM 1420 N N . ARG A 1 184 ? 13.371 3.236 -3.728 1.00 97.88 184 ARG A N 1
ATOM 1421 C CA . ARG A 1 184 ? 11.939 3.160 -3.429 1.00 97.88 184 ARG A CA 1
ATOM 1422 C C . ARG A 1 184 ? 11.311 1.901 -4.029 1.00 97.88 184 ARG A C 1
ATOM 1424 O O . ARG A 1 184 ? 10.528 1.248 -3.349 1.00 97.88 184 ARG A O 1
ATOM 1431 N N . THR A 1 185 ? 11.661 1.571 -5.270 1.00 95.88 185 THR A N 1
ATOM 1432 C CA . THR A 1 185 ? 11.170 0.358 -5.939 1.00 95.88 185 THR A CA 1
ATOM 1433 C C . THR A 1 185 ? 11.648 -0.891 -5.194 1.00 95.88 185 THR A C 1
ATOM 1435 O O . THR A 1 185 ? 10.842 -1.769 -4.905 1.00 95.88 185 THR A O 1
ATOM 1438 N N . GLU A 1 186 ? 12.919 -0.932 -4.785 1.00 96.38 186 GLU A N 1
ATOM 1439 C CA . GLU A 1 186 ? 13.473 -2.041 -3.993 1.00 96.38 186 GLU A CA 1
ATOM 1440 C C . GLU A 1 186 ? 12.790 -2.194 -2.623 1.00 96.38 186 GLU A C 1
ATOM 1442 O O . GLU A 1 186 ? 12.500 -3.312 -2.195 1.00 96.38 186 GLU A O 1
ATOM 1447 N N . VAL A 1 187 ? 12.484 -1.084 -1.938 1.00 97.56 187 VAL A N 1
ATOM 1448 C CA . VAL A 1 187 ? 11.712 -1.103 -0.683 1.00 97.56 187 VAL A CA 1
ATOM 1449 C C . VAL A 1 187 ? 10.311 -1.665 -0.920 1.00 97.56 187 VAL A C 1
ATOM 1451 O O . VAL A 1 187 ? 9.889 -2.544 -0.173 1.00 97.56 187 VAL A O 1
ATOM 1454 N N . GLU A 1 188 ? 9.604 -1.209 -1.957 1.00 96.25 188 GLU A N 1
ATOM 1455 C CA . GLU A 1 188 ? 8.258 -1.697 -2.297 1.00 96.25 188 GLU A CA 1
ATOM 1456 C C . GLU A 1 188 ? 8.265 -3.210 -2.609 1.00 96.25 188 GLU A C 1
ATOM 1458 O O . GLU A 1 188 ? 7.392 -3.953 -2.149 1.00 96.25 188 GLU A O 1
ATOM 1463 N N . GLU A 1 189 ? 9.279 -3.701 -3.328 1.00 95.38 189 GLU A N 1
ATOM 1464 C CA . GLU A 1 189 ? 9.461 -5.130 -3.614 1.00 95.38 189 GLU A CA 1
ATOM 1465 C C . GLU A 1 189 ? 9.767 -5.950 -2.351 1.00 95.38 189 GLU A C 1
ATOM 1467 O O . GLU A 1 189 ? 9.172 -7.016 -2.143 1.00 95.38 189 GLU A O 1
ATOM 1472 N N . ALA A 1 190 ? 10.645 -5.449 -1.477 1.00 95.44 190 ALA A N 1
ATOM 1473 C CA . ALA A 1 190 ? 10.978 -6.092 -0.208 1.00 95.44 190 ALA A CA 1
ATOM 1474 C C . ALA A 1 190 ? 9.770 -6.145 0.746 1.00 95.44 190 ALA A C 1
ATOM 1476 O O . ALA A 1 190 ? 9.513 -7.183 1.361 1.00 95.44 190 ALA A O 1
ATOM 1477 N N . GLU A 1 191 ? 8.982 -5.069 0.831 1.00 95.81 191 GLU A N 1
ATOM 1478 C CA . GLU A 1 191 ? 7.735 -5.037 1.605 1.00 95.81 191 GLU A CA 1
ATOM 1479 C C . GLU A 1 191 ? 6.723 -6.053 1.076 1.00 95.81 191 GLU A C 1
ATOM 1481 O O . GLU A 1 191 ? 6.143 -6.813 1.857 1.00 95.81 191 GLU A O 1
ATOM 1486 N N . ALA A 1 192 ? 6.548 -6.131 -0.246 1.00 93.12 192 ALA A N 1
ATOM 1487 C CA . ALA A 1 192 ? 5.669 -7.116 -0.863 1.00 93.12 192 ALA A CA 1
ATOM 1488 C C . ALA A 1 192 ? 6.132 -8.560 -0.591 1.00 93.12 192 ALA A C 1
ATOM 1490 O O . ALA A 1 192 ? 5.299 -9.447 -0.377 1.00 93.12 192 ALA A O 1
ATOM 1491 N N . ALA A 1 193 ? 7.444 -8.812 -0.576 1.00 92.81 193 ALA A N 1
ATOM 1492 C CA . ALA A 1 193 ? 8.009 -10.120 -0.250 1.00 92.81 193 ALA A CA 1
ATOM 1493 C C . ALA A 1 193 ? 7.760 -10.505 1.219 1.00 92.81 193 ALA A C 1
ATOM 1495 O O . ALA A 1 193 ? 7.247 -11.596 1.484 1.00 92.81 193 ALA A O 1
ATOM 1496 N N . ILE A 1 194 ? 8.032 -9.596 2.161 1.00 93.00 194 ILE A N 1
ATOM 1497 C CA . ILE A 1 194 ? 7.776 -9.808 3.596 1.00 93.00 194 ILE A CA 1
ATOM 1498 C C . ILE A 1 194 ? 6.283 -10.012 3.852 1.00 93.00 194 ILE A C 1
ATOM 1500 O O . ILE A 1 194 ? 5.898 -10.911 4.602 1.00 93.00 194 ILE A O 1
ATO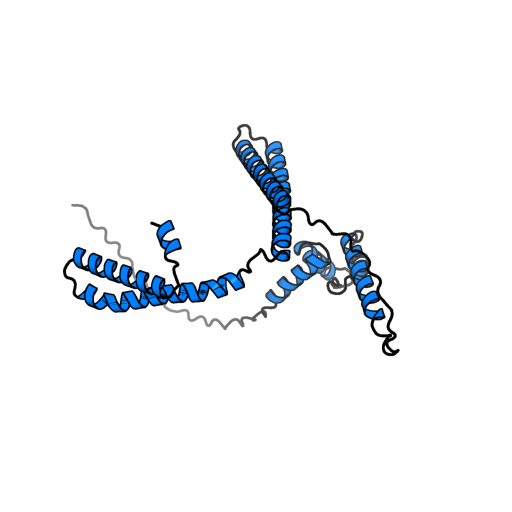M 1504 N N . PHE A 1 195 ? 5.424 -9.231 3.195 1.00 90.94 195 PHE A N 1
ATOM 1505 C CA . PHE A 1 195 ? 3.977 -9.390 3.281 1.00 90.94 195 PHE A CA 1
ATOM 1506 C C . PHE A 1 195 ? 3.535 -10.787 2.832 1.00 90.94 195 PHE A C 1
ATOM 1508 O O . PHE A 1 195 ? 2.805 -11.465 3.557 1.00 90.94 195 PHE A O 1
ATOM 1515 N N . LYS A 1 196 ? 4.010 -11.260 1.669 1.00 90.00 196 LYS A N 1
ATOM 1516 C CA . LYS A 1 196 ? 3.722 -12.618 1.179 1.00 90.00 196 LYS A CA 1
ATOM 1517 C C . LYS A 1 196 ? 4.206 -13.682 2.163 1.00 90.00 196 LYS A C 1
ATOM 1519 O O . LYS A 1 196 ? 3.450 -14.604 2.461 1.00 90.00 196 LYS A O 1
ATOM 1524 N N . LEU A 1 197 ? 5.416 -13.534 2.706 1.00 89.88 197 LEU A N 1
ATOM 1525 C CA . LEU A 1 197 ? 5.979 -14.483 3.665 1.00 89.88 197 LEU A CA 1
ATOM 1526 C C . LEU A 1 197 ? 5.148 -14.541 4.956 1.00 89.88 197 LEU A C 1
ATOM 1528 O O . LEU A 1 197 ? 4.773 -15.624 5.405 1.00 89.88 197 LEU A O 1
ATOM 1532 N N . ARG A 1 198 ? 4.792 -13.384 5.524 1.00 90.38 198 ARG A N 1
ATOM 1533 C CA . ARG A 1 198 ? 3.951 -13.303 6.728 1.00 90.38 198 ARG A CA 1
ATOM 1534 C C . ARG A 1 198 ? 2.538 -13.835 6.482 1.00 90.38 198 ARG A C 1
ATOM 1536 O O . ARG A 1 198 ? 1.978 -14.481 7.367 1.00 90.38 198 ARG A O 1
ATOM 1543 N N . LYS A 1 199 ? 1.984 -13.625 5.281 1.00 88.38 199 LYS A N 1
ATOM 1544 C CA . LYS A 1 199 ? 0.706 -14.215 4.857 1.00 88.38 199 LYS A CA 1
ATOM 1545 C C . LYS A 1 199 ? 0.787 -15.741 4.801 1.00 88.38 199 LYS A C 1
ATOM 1547 O O . LYS A 1 199 ? -0.074 -16.406 5.364 1.00 88.38 199 LYS A O 1
ATOM 1552 N N . MET A 1 200 ? 1.832 -16.302 4.188 1.00 87.88 200 MET A N 1
ATOM 1553 C CA . MET A 1 200 ? 2.034 -17.758 4.124 1.00 87.88 200 MET A CA 1
ATOM 1554 C C . MET A 1 200 ? 2.220 -18.393 5.505 1.00 87.88 200 MET A C 1
ATOM 1556 O O . MET A 1 200 ? 1.808 -19.526 5.719 1.00 87.88 200 MET A O 1
ATOM 1560 N N . GLN A 1 201 ? 2.804 -17.662 6.453 1.00 89.50 201 GLN A N 1
ATOM 1561 C CA . GLN A 1 201 ? 2.980 -18.121 7.833 1.00 89.50 201 GLN A CA 1
ATOM 1562 C C . GLN A 1 201 ? 1.727 -17.970 8.706 1.00 89.50 201 GLN A C 1
ATOM 1564 O O . GLN A 1 201 ? 1.790 -18.278 9.893 1.00 89.50 201 GLN A O 1
ATOM 1569 N N . GLY A 1 202 ? 0.622 -17.437 8.170 1.00 87.62 202 GLY A N 1
ATOM 1570 C CA . GLY A 1 202 ? -0.585 -17.149 8.951 1.00 87.62 202 GLY A CA 1
ATOM 1571 C C . GLY A 1 202 ? -0.383 -16.080 10.031 1.00 87.62 202 GLY A C 1
ATOM 1572 O O . GLY A 1 202 ? -1.206 -15.950 10.928 1.00 87.62 202 GLY A O 1
ATOM 1573 N N . LYS A 1 203 ? 0.717 -15.317 9.967 1.00 87.38 203 LYS A N 1
ATOM 1574 C CA . LYS A 1 203 ? 1.000 -14.210 10.895 1.00 87.38 203 LYS A CA 1
ATOM 1575 C C . LYS A 1 203 ? 0.296 -12.921 10.495 1.00 87.38 203 LYS A C 1
ATOM 1577 O O . LYS A 1 203 ? 0.215 -11.996 11.297 1.00 87.38 203 LYS A O 1
ATOM 1582 N N . LEU A 1 204 ? -0.152 -12.831 9.245 1.00 86.88 204 LEU A N 1
ATOM 1583 C CA . LEU A 1 204 ? -0.939 -11.701 8.787 1.00 86.88 204 LEU A CA 1
ATOM 1584 C C . LEU A 1 204 ? -2.402 -11.933 9.154 1.00 86.88 204 LEU A C 1
ATOM 1586 O O . LEU A 1 204 ? -3.010 -12.893 8.682 1.00 86.88 204 LEU A O 1
ATOM 1590 N N . VAL A 1 205 ? -2.949 -11.051 9.985 1.00 84.69 205 VAL A N 1
ATOM 1591 C CA . VAL A 1 205 ? -4.387 -11.022 10.244 1.00 84.69 205 VAL A CA 1
ATOM 1592 C C . VAL A 1 205 ? -5.050 -10.341 9.054 1.00 84.69 205 VAL A C 1
ATOM 1594 O O . VAL A 1 205 ? -4.615 -9.266 8.636 1.00 84.69 205 VAL A O 1
ATOM 1597 N N . ASP A 1 206 ? -6.057 -10.989 8.476 1.00 83.62 206 ASP A N 1
ATOM 1598 C CA . ASP A 1 206 ? -6.832 -10.402 7.389 1.00 83.62 206 ASP A CA 1
ATOM 1599 C C . ASP A 1 206 ? -7.566 -9.156 7.895 1.00 83.62 206 ASP A C 1
ATOM 1601 O O . ASP A 1 206 ? -8.143 -9.181 8.982 1.00 83.62 206 ASP A O 1
ATOM 1605 N N . LEU A 1 207 ? -7.543 -8.072 7.119 1.00 81.88 207 LEU A N 1
ATOM 1606 C CA . LEU A 1 207 ? -8.209 -6.829 7.498 1.00 81.88 207 LEU A CA 1
ATOM 1607 C C . LEU A 1 207 ? -9.710 -7.062 7.677 1.00 81.88 207 LEU A C 1
ATOM 1609 O O . LEU A 1 207 ? -10.273 -6.578 8.651 1.00 81.88 207 LEU A O 1
ATOM 1613 N N . GLU A 1 208 ? -10.326 -7.859 6.800 1.00 77.56 208 GLU A N 1
ATOM 1614 C CA . GLU A 1 208 ? -11.744 -8.222 6.910 1.00 77.56 208 GLU A CA 1
ATOM 1615 C C . GLU A 1 208 ? -12.023 -9.007 8.197 1.00 77.56 208 GLU A C 1
ATOM 1617 O O . GLU A 1 208 ? -13.045 -8.799 8.846 1.00 77.56 208 GLU A O 1
ATOM 1622 N N . ALA A 1 209 ? -11.093 -9.869 8.619 1.00 82.81 209 ALA A N 1
ATOM 1623 C CA . ALA A 1 209 ? -11.216 -10.605 9.873 1.00 82.81 209 ALA A CA 1
ATOM 1624 C C . ALA A 1 209 ? -11.037 -9.693 11.096 1.00 82.81 209 ALA A C 1
ATOM 1626 O O . ALA A 1 209 ? -11.765 -9.843 12.077 1.00 82.81 209 ALA A O 1
ATOM 1627 N N . VAL A 1 210 ? -10.103 -8.732 11.041 1.00 87.25 210 VAL A N 1
ATOM 1628 C CA . VAL A 1 210 ? -9.961 -7.700 12.081 1.00 87.25 210 VAL A CA 1
ATOM 1629 C C . VAL A 1 210 ? -11.232 -6.868 12.159 1.00 87.25 210 VAL A C 1
ATOM 1631 O O . VAL A 1 210 ? -11.758 -6.691 13.249 1.00 87.25 210 VAL A O 1
ATOM 1634 N N . GLU A 1 2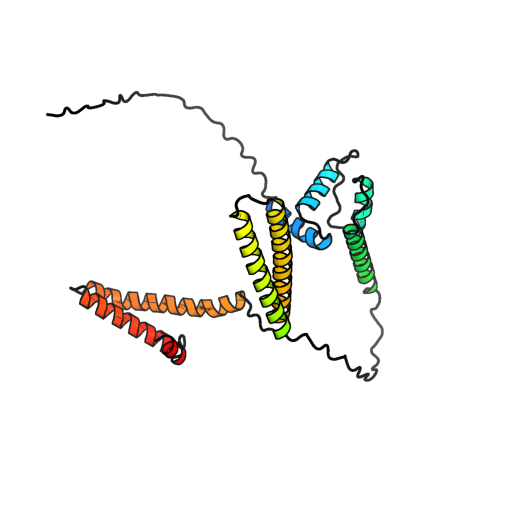11 ? -11.748 -6.388 11.031 1.00 86.06 211 GLU A N 1
ATOM 1635 C CA . GLU A 1 211 ? -12.969 -5.586 10.977 1.00 86.06 211 GLU A CA 1
ATOM 1636 C C . GLU A 1 211 ? -14.167 -6.375 11.514 1.00 86.06 211 GLU A C 1
ATOM 1638 O O . GLU A 1 211 ? -14.863 -5.894 12.404 1.00 86.06 211 GLU A O 1
ATOM 1643 N N . ALA A 1 212 ? -14.354 -7.622 11.079 1.00 89.50 212 ALA A N 1
ATOM 1644 C CA . ALA A 1 212 ? -15.414 -8.492 11.582 1.00 89.50 212 ALA A CA 1
ATOM 1645 C C . ALA A 1 212 ? -15.308 -8.747 13.096 1.00 89.50 212 ALA A C 1
ATOM 1647 O O . ALA A 1 212 ? -16.332 -8.838 13.773 1.00 89.50 212 ALA A O 1
ATOM 1648 N N . ALA A 1 213 ? -14.092 -8.834 13.644 1.00 88.38 213 ALA A N 1
ATOM 1649 C CA . ALA A 1 213 ? -13.872 -8.988 15.081 1.00 88.38 213 ALA A CA 1
ATOM 1650 C C . ALA A 1 213 ? -14.054 -7.672 15.860 1.00 88.38 213 ALA A C 1
ATOM 1652 O O . ALA A 1 213 ? -14.553 -7.679 16.986 1.00 88.38 213 ALA A O 1
ATOM 1653 N N . LEU A 1 214 ? -13.661 -6.538 15.275 1.00 89.25 214 LEU A N 1
ATOM 1654 C CA . LEU A 1 214 ? -13.653 -5.227 15.925 1.00 89.25 214 LEU A CA 1
ATOM 1655 C C . LEU A 1 214 ? -15.007 -4.509 15.827 1.00 89.25 214 LEU A C 1
ATOM 1657 O O . LEU A 1 214 ? -15.338 -3.697 16.686 1.00 89.25 214 LEU A O 1
ATOM 1661 N N . MET A 1 215 ? -15.819 -4.808 14.816 1.00 91.00 215 MET A N 1
ATOM 1662 C CA . MET A 1 215 ? -17.120 -4.166 14.619 1.00 91.00 215 MET A CA 1
ATOM 1663 C C . MET A 1 215 ? -18.112 -4.437 15.761 1.00 91.00 215 MET A C 1
ATOM 1665 O O . MET A 1 215 ? -18.642 -3.465 16.298 1.00 91.00 215 MET A O 1
ATOM 1669 N N . PRO A 1 216 ? -18.329 -5.687 16.224 1.00 89.69 216 PRO A N 1
ATOM 1670 C CA . PRO A 1 216 ? -19.185 -5.951 17.385 1.00 89.69 216 PRO A CA 1
ATOM 1671 C C . PRO A 1 216 ? -18.679 -5.246 18.646 1.00 89.69 216 PRO A C 1
ATOM 1673 O O . PRO A 1 216 ? -19.461 -4.747 19.453 1.00 89.69 216 PRO A O 1
ATOM 1676 N N . LEU A 1 217 ? -17.354 -5.170 18.785 1.00 88.62 217 LEU A N 1
ATOM 1677 C CA . LEU A 1 217 ? -16.692 -4.474 19.873 1.00 88.62 217 LEU A CA 1
ATOM 1678 C C . LEU A 1 217 ? -17.028 -2.969 19.852 1.00 88.62 217 LEU A C 1
ATOM 1680 O O . LEU A 1 217 ? -17.509 -2.426 20.846 1.00 88.62 217 LEU A O 1
ATOM 1684 N N . LEU A 1 218 ? -16.855 -2.303 18.711 1.00 89.00 218 LEU A N 1
ATOM 1685 C CA . LEU A 1 218 ? -17.211 -0.892 18.557 1.00 89.00 218 LEU A CA 1
ATOM 1686 C C . LEU A 1 218 ? -18.714 -0.643 18.736 1.00 89.00 218 LEU A C 1
ATOM 1688 O O . LEU A 1 218 ? -19.090 0.343 19.368 1.00 89.00 218 LEU A O 1
ATOM 1692 N N . SER A 1 219 ? -19.573 -1.534 18.234 1.00 90.94 219 SER A N 1
ATOM 1693 C CA . SER A 1 219 ? -21.023 -1.445 18.437 1.00 90.94 219 SER A CA 1
ATOM 1694 C C . SER A 1 219 ? -21.391 -1.453 19.921 1.00 90.94 219 SER A C 1
ATOM 1696 O O . SER A 1 219 ? -22.139 -0.580 20.354 1.00 90.94 219 SER A O 1
ATOM 1698 N N . ASN A 1 220 ? -20.790 -2.340 20.720 1.00 88.44 220 ASN A N 1
ATOM 1699 C CA . ASN A 1 220 ? -21.023 -2.385 22.166 1.00 88.44 220 ASN A CA 1
ATOM 1700 C C . ASN A 1 220 ? -20.622 -1.077 22.866 1.00 88.44 220 ASN A C 1
ATOM 1702 O O . ASN A 1 220 ? -21.333 -0.615 23.756 1.00 88.44 220 ASN A O 1
ATOM 1706 N N . VAL A 1 221 ? -19.515 -0.446 22.453 1.00 88.94 221 VAL A N 1
ATOM 1707 C CA . VAL A 1 221 ? -19.099 0.864 22.990 1.00 88.94 221 VAL A CA 1
ATOM 1708 C C . VAL A 1 221 ? -20.114 1.944 22.636 1.00 88.94 221 VAL A C 1
ATOM 1710 O O . VAL A 1 221 ? -20.520 2.719 23.501 1.00 88.94 221 VAL A O 1
ATOM 1713 N N . VAL A 1 222 ? -20.547 1.995 21.376 1.00 91.44 222 VAL A N 1
ATOM 1714 C CA . VAL A 1 222 ? -21.543 2.973 20.918 1.00 91.44 222 VAL A CA 1
ATOM 1715 C C . VAL A 1 222 ? -22.858 2.805 21.679 1.00 91.44 222 VAL A C 1
ATOM 1717 O O . VAL A 1 222 ? -23.443 3.799 22.115 1.00 91.44 222 VAL A O 1
ATOM 1720 N N . ASP A 1 223 ? -23.305 1.569 21.883 1.00 91.06 223 ASP A N 1
ATOM 1721 C CA . ASP A 1 223 ? -24.538 1.278 22.610 1.00 91.06 223 ASP A CA 1
ATOM 1722 C C . ASP A 1 223 ? -24.413 1.602 24.105 1.00 91.06 223 ASP A C 1
ATOM 1724 O O . ASP A 1 223 ? -25.334 2.195 24.673 1.00 91.06 223 ASP A O 1
ATOM 1728 N N . ALA A 1 224 ? -23.258 1.345 24.728 1.00 89.75 224 ALA A N 1
ATOM 1729 C CA . ALA A 1 224 ? -22.981 1.758 26.106 1.00 89.75 224 ALA A CA 1
ATOM 1730 C C . ALA A 1 224 ? -23.003 3.289 26.264 1.00 89.75 224 ALA A C 1
ATOM 1732 O O . ALA A 1 224 ? -23.638 3.811 27.184 1.00 89.75 224 ALA A O 1
ATOM 1733 N N . VAL A 1 225 ? -22.392 4.035 25.336 1.00 89.94 225 VAL A N 1
ATOM 1734 C CA . VAL A 1 225 ? -22.416 5.510 25.341 1.00 89.94 225 VAL A CA 1
ATOM 1735 C C . VAL A 1 225 ? -23.842 6.037 25.163 1.00 89.94 225 VAL A C 1
ATOM 1737 O O . VAL A 1 225 ? -24.268 6.935 25.893 1.00 89.94 225 VAL A O 1
ATOM 1740 N N . ARG A 1 226 ? -24.620 5.464 24.236 1.00 94.44 226 ARG A N 1
ATOM 1741 C CA . ARG A 1 226 ? -26.032 5.834 24.024 1.00 94.44 226 ARG A CA 1
ATOM 1742 C C . ARG A 1 226 ? -26.897 5.534 25.246 1.00 94.44 226 ARG A C 1
ATOM 1744 O O . ARG A 1 226 ? -27.723 6.370 25.622 1.00 94.44 226 ARG A O 1
ATOM 1751 N N . SER A 1 227 ? -26.701 4.374 25.872 1.00 94.12 227 SER A N 1
ATOM 1752 C CA . SER A 1 227 ? -27.379 3.979 27.111 1.00 94.12 227 SER A CA 1
ATOM 1753 C C . SER A 1 227 ? -27.074 4.969 28.237 1.00 94.12 227 SER A C 1
ATOM 1755 O O . SER A 1 227 ? -27.987 5.526 28.847 1.00 94.12 227 SER A O 1
ATOM 1757 N N . THR A 1 228 ? -25.793 5.295 28.420 1.00 95.19 228 THR A N 1
ATOM 1758 C CA . THR A 1 228 ? -25.316 6.262 29.418 1.00 95.19 228 THR A CA 1
ATOM 1759 C C . THR A 1 228 ? -25.933 7.632 29.205 1.00 95.19 228 THR A C 1
ATOM 1761 O O . THR A 1 228 ? -26.512 8.200 30.128 1.00 95.19 228 THR A O 1
ATOM 1764 N N . TYR A 1 229 ? -25.889 8.147 27.974 1.00 95.12 229 TYR A N 1
ATOM 1765 C CA . TYR A 1 229 ? -26.510 9.424 27.641 1.00 95.12 229 TYR A CA 1
ATOM 1766 C C . TYR A 1 229 ? -28.011 9.418 27.959 1.00 95.12 229 TYR A C 1
ATOM 1768 O O . TYR A 1 229 ? -28.516 10.351 28.578 1.00 95.12 229 TYR A O 1
ATOM 1776 N N . THR A 1 230 ? -28.723 8.350 27.594 1.00 96.75 230 THR A N 1
ATOM 1777 C CA . THR A 1 230 ? -30.166 8.217 27.847 1.00 96.75 230 THR A CA 1
ATOM 1778 C C . THR A 1 230 ? -30.485 8.182 29.345 1.00 96.75 230 THR A C 1
ATOM 1780 O O . THR A 1 230 ? -31.440 8.827 29.776 1.00 96.75 230 THR A O 1
ATOM 1783 N N . ARG A 1 231 ? -29.661 7.492 30.143 1.00 95.94 231 ARG A N 1
ATOM 1784 C CA . ARG A 1 231 ? -29.780 7.391 31.608 1.00 95.94 231 ARG A CA 1
ATOM 1785 C C . ARG A 1 231 ? -29.477 8.713 32.314 1.00 95.94 231 ARG A C 1
ATOM 1787 O O . ARG A 1 231 ? -30.167 9.083 33.258 1.00 95.94 231 ARG A O 1
ATOM 1794 N N . VAL A 1 232 ? -28.452 9.425 31.855 1.00 96.75 232 VAL A N 1
ATOM 1795 C CA . VAL A 1 232 ? -27.896 10.606 32.529 1.00 96.75 232 VAL A CA 1
ATOM 1796 C C . VAL A 1 232 ? -28.600 11.904 32.113 1.00 96.75 232 VAL A C 1
ATOM 1798 O O . VAL A 1 232 ? -28.703 12.839 32.910 1.00 96.75 232 VAL A O 1
ATOM 1801 N N . ARG A 1 233 ? -29.147 11.969 30.891 1.00 97.38 233 ARG A N 1
ATOM 1802 C CA . ARG A 1 233 ? -29.800 13.166 30.333 1.00 97.38 233 ARG A CA 1
ATOM 1803 C C . ARG A 1 233 ? -30.897 13.771 31.228 1.00 97.38 233 ARG A C 1
ATOM 1805 O O . ARG A 1 233 ? -30.883 14.995 31.370 1.00 97.38 233 ARG A O 1
ATOM 1812 N N . PRO A 1 234 ? -31.825 13.004 31.838 1.00 97.88 234 PRO A N 1
ATOM 1813 C CA . PRO A 1 234 ? -32.842 13.579 32.721 1.00 97.88 234 PRO A CA 1
ATOM 1814 C C . PRO A 1 234 ? -32.220 14.290 33.930 1.00 97.88 234 PRO A C 1
ATOM 1816 O O . PRO A 1 234 ? -32.568 15.434 34.220 1.00 97.88 234 PRO A O 1
ATOM 1819 N N . SER A 1 235 ? -31.231 13.664 34.571 1.00 97.31 235 SER A N 1
ATOM 1820 C CA . SER A 1 235 ? -30.514 14.228 35.721 1.00 97.31 235 SER A CA 1
ATOM 1821 C C . SER A 1 235 ? -29.707 15.472 35.346 1.00 97.31 235 SER A C 1
ATOM 1823 O O . SER A 1 235 ? -29.721 16.454 36.082 1.00 97.31 235 SER A O 1
ATOM 1825 N N . LEU A 1 236 ? -29.072 15.478 34.167 1.00 96.12 236 LEU A N 1
ATOM 1826 C CA . LEU A 1 236 ? -28.384 16.665 33.646 1.00 96.12 236 LEU A CA 1
ATOM 1827 C C . LEU A 1 236 ? -29.341 17.837 33.413 1.00 96.12 236 LEU A C 1
ATOM 1829 O O . LEU A 1 236 ? -28.981 18.980 33.681 1.00 96.12 236 LEU A O 1
ATOM 1833 N N . SER A 1 237 ? -30.556 17.566 32.925 1.00 96.44 237 SER A N 1
ATOM 1834 C CA . SER A 1 237 ? -31.558 18.615 32.699 1.00 96.44 237 SER A CA 1
ATOM 1835 C C . SER A 1 237 ? -32.124 19.204 33.994 1.00 96.44 237 SER A C 1
ATOM 1837 O O . SER A 1 237 ? -32.562 20.351 33.993 1.00 96.44 237 SER A O 1
ATOM 1839 N N . ALA A 1 238 ? -32.077 18.443 35.091 1.00 97.25 238 ALA A N 1
ATOM 1840 C CA . ALA A 1 238 ? -32.507 18.882 36.416 1.00 97.25 238 ALA A CA 1
ATOM 1841 C C . ALA A 1 238 ? -31.409 19.628 37.202 1.00 97.25 238 ALA A C 1
ATOM 1843 O O . ALA A 1 238 ? -31.718 20.302 38.182 1.00 97.25 238 ALA A O 1
ATOM 1844 N N . ALA A 1 239 ? -30.142 19.510 36.794 1.00 97.06 239 ALA A N 1
ATOM 1845 C CA . ALA A 1 239 ? -29.008 20.109 37.489 1.00 97.06 239 ALA A CA 1
ATOM 1846 C C . ALA A 1 239 ? -28.945 21.633 37.299 1.00 97.06 239 ALA A C 1
ATOM 1848 O O . ALA A 1 239 ? -29.064 22.158 36.181 1.00 97.06 239 ALA A O 1
ATOM 1849 N N . SER A 1 240 ? -28.707 22.328 38.410 1.00 97.62 240 SER A N 1
ATOM 1850 C CA . SER A 1 240 ? -28.788 23.787 38.509 1.00 97.62 240 SER A CA 1
ATOM 1851 C C . SER A 1 240 ? -27.452 24.483 38.255 1.00 97.62 240 SER A C 1
ATOM 1853 O O . SER A 1 240 ? -27.431 25.626 37.802 1.00 97.62 240 SER A O 1
ATOM 1855 N N . THR A 1 241 ? -26.342 23.782 38.499 1.00 97.81 241 THR A N 1
ATOM 1856 C CA . THR A 1 241 ? -24.979 24.295 38.316 1.00 97.81 241 THR A CA 1
ATOM 1857 C C . THR A 1 241 ? -24.165 23.414 37.372 1.00 97.81 241 THR A C 1
ATOM 1859 O O . THR A 1 241 ? -24.443 22.225 37.204 1.00 97.81 241 THR A O 1
ATOM 1862 N N . ASP A 1 242 ? -23.120 23.984 36.773 1.00 95.88 242 ASP A N 1
ATOM 1863 C CA . ASP A 1 242 ? -22.216 23.238 35.891 1.00 95.88 242 ASP A CA 1
ATOM 1864 C C . ASP A 1 242 ? -21.406 22.176 36.650 1.00 95.88 242 ASP A C 1
ATOM 1866 O O . ASP A 1 242 ? -21.213 21.077 36.138 1.00 95.88 242 ASP A O 1
ATOM 1870 N N . ALA A 1 243 ? -21.028 22.446 37.905 1.00 96.69 243 ALA A N 1
ATOM 1871 C CA . ALA A 1 243 ? -20.334 21.477 38.757 1.00 96.69 243 ALA A CA 1
ATOM 1872 C C . ALA A 1 243 ? -21.194 20.230 39.043 1.00 96.69 243 ALA A C 1
ATOM 1874 O O . ALA A 1 243 ? -20.696 19.105 39.017 1.00 96.69 243 ALA A O 1
ATOM 1875 N N . GLU A 1 244 ? -22.502 20.406 39.269 1.00 96.56 244 GLU A N 1
ATOM 1876 C CA . GLU A 1 244 ? -23.442 19.284 39.402 1.00 96.56 244 GLU A CA 1
ATOM 1877 C C . GLU A 1 244 ? -23.548 18.483 38.101 1.00 96.56 244 GLU A C 1
ATOM 1879 O O . GLU A 1 244 ? -23.553 17.252 38.136 1.00 96.56 244 GLU A O 1
ATOM 1884 N N . ARG A 1 245 ? -23.601 19.165 36.948 1.00 96.00 245 ARG A N 1
ATOM 1885 C CA . ARG A 1 245 ? -23.661 18.514 35.629 1.00 96.00 245 ARG A CA 1
ATOM 1886 C C . ARG A 1 245 ? -22.423 17.672 35.364 1.00 96.00 245 ARG A C 1
ATOM 1888 O O . ARG A 1 245 ? -22.553 16.527 34.941 1.00 96.00 245 ARG A O 1
ATOM 1895 N N . GLU A 1 246 ? -21.246 18.215 35.648 1.00 95.12 246 GLU A N 1
ATOM 1896 C CA . GLU A 1 246 ? -19.976 17.509 35.501 1.00 95.12 246 GLU A CA 1
ATOM 1897 C C . GLU A 1 246 ? -19.902 16.286 36.427 1.00 95.12 246 GLU A C 1
ATOM 1899 O O . GLU A 1 246 ? -19.588 15.188 35.971 1.00 95.12 246 GLU A O 1
ATOM 1904 N N . ALA A 1 247 ? -20.286 16.424 37.701 1.00 96.19 247 ALA A N 1
ATOM 1905 C CA . ALA A 1 247 ? -20.304 15.306 38.645 1.00 96.19 247 ALA A CA 1
ATOM 1906 C C . ALA A 1 247 ? -21.281 14.188 38.230 1.00 96.19 247 ALA A C 1
ATOM 1908 O O . ALA A 1 247 ? -20.965 13.002 38.354 1.00 96.19 247 ALA A O 1
ATOM 1909 N N . ILE A 1 248 ? -22.464 14.555 37.725 1.00 95.50 248 ILE A N 1
ATOM 1910 C CA . ILE A 1 248 ? -23.462 13.615 37.196 1.00 95.50 248 ILE A CA 1
ATOM 1911 C C . ILE A 1 248 ? -22.927 12.902 35.947 1.00 95.50 248 ILE A C 1
ATOM 1913 O O . ILE A 1 248 ? -23.086 11.687 35.815 1.00 95.50 248 ILE A O 1
ATOM 1917 N N . TRP A 1 249 ? -22.291 13.644 35.039 1.00 95.81 249 TRP A N 1
ATOM 1918 C CA . TRP A 1 249 ? -21.715 13.103 33.812 1.00 95.81 249 TRP A CA 1
ATOM 1919 C C . TRP A 1 249 ? -20.570 12.127 34.093 1.00 95.81 249 TRP A C 1
ATOM 1921 O O . TRP A 1 249 ? -20.604 11.004 33.594 1.00 95.81 249 TRP A O 1
ATOM 1931 N N . ASN A 1 250 ? -19.618 12.514 34.946 1.00 93.94 250 ASN A N 1
ATOM 1932 C CA . ASN A 1 250 ? -18.471 11.679 35.308 1.00 93.94 250 ASN A CA 1
ATOM 1933 C C . ASN A 1 250 ? -18.918 10.367 35.961 1.00 93.94 250 ASN A C 1
ATOM 1935 O O . ASN A 1 250 ? -18.490 9.302 35.531 1.00 93.94 250 ASN A O 1
ATOM 1939 N N . ARG A 1 251 ? -19.879 10.415 36.897 1.00 94.94 251 ARG A N 1
ATOM 1940 C CA . ARG A 1 251 ? -20.462 9.195 37.483 1.00 94.94 251 ARG A CA 1
ATOM 1941 C C . ARG A 1 251 ? -21.097 8.294 36.423 1.00 94.94 251 ARG A C 1
ATOM 1943 O O . ARG A 1 251 ? -20.916 7.082 36.454 1.00 94.94 251 ARG A O 1
ATOM 1950 N N . GLY A 1 252 ? -21.842 8.883 35.487 1.00 93.44 252 GLY A N 1
ATOM 1951 C CA . GLY A 1 252 ? -22.459 8.140 34.393 1.00 93.44 252 GLY A CA 1
ATOM 1952 C C . GLY A 1 252 ? -21.434 7.447 33.496 1.00 93.44 252 GLY A C 1
ATOM 1953 O O . GLY A 1 252 ? -21.649 6.298 33.114 1.00 93.44 252 GLY A O 1
ATOM 1954 N N . ILE A 1 253 ? -20.323 8.128 33.194 1.00 93.31 253 ILE A N 1
ATOM 1955 C CA . ILE A 1 253 ? -19.183 7.560 32.468 1.00 93.31 253 ILE A CA 1
ATOM 1956 C C . ILE A 1 253 ? -18.567 6.399 33.254 1.00 93.31 253 ILE A C 1
ATOM 1958 O O . ILE A 1 253 ? -18.389 5.327 32.679 1.00 93.31 253 ILE A O 1
ATOM 1962 N N . ASP A 1 254 ? -18.277 6.581 34.543 1.00 92.31 254 ASP A N 1
ATOM 1963 C CA . ASP A 1 254 ? -17.657 5.547 35.379 1.00 92.31 254 ASP A CA 1
ATOM 1964 C C . ASP A 1 254 ? -18.509 4.268 35.407 1.00 92.31 254 ASP A C 1
ATOM 1966 O O . ASP A 1 254 ? -18.002 3.173 35.158 1.00 92.31 254 ASP A O 1
ATOM 1970 N N . GLU A 1 255 ? -19.826 4.403 35.598 1.00 92.00 255 GLU A N 1
ATOM 1971 C CA . GLU A 1 255 ? -20.774 3.282 35.539 1.00 92.00 255 GLU A CA 1
ATOM 1972 C C . GLU A 1 255 ? -20.761 2.579 34.170 1.00 92.00 255 GLU A C 1
ATOM 1974 O O . GLU A 1 255 ? -20.800 1.349 34.097 1.00 92.00 255 GLU A O 1
ATOM 1979 N N . ALA A 1 256 ? -20.686 3.340 33.074 1.00 90.12 256 ALA A N 1
ATOM 1980 C CA . ALA A 1 256 ? -20.620 2.794 31.718 1.00 90.12 256 ALA A CA 1
ATOM 1981 C C . ALA A 1 256 ? -19.332 1.994 31.478 1.00 90.12 256 ALA A C 1
ATOM 1983 O O . ALA A 1 256 ? -19.361 0.914 30.885 1.00 90.12 256 ALA A O 1
ATOM 1984 N N . PHE A 1 257 ? -18.196 2.503 31.962 1.00 88.19 257 PHE A N 1
ATOM 1985 C CA . PHE A 1 257 ? -16.920 1.796 31.896 1.00 88.19 257 PHE A CA 1
ATOM 1986 C C . PHE A 1 257 ? -16.9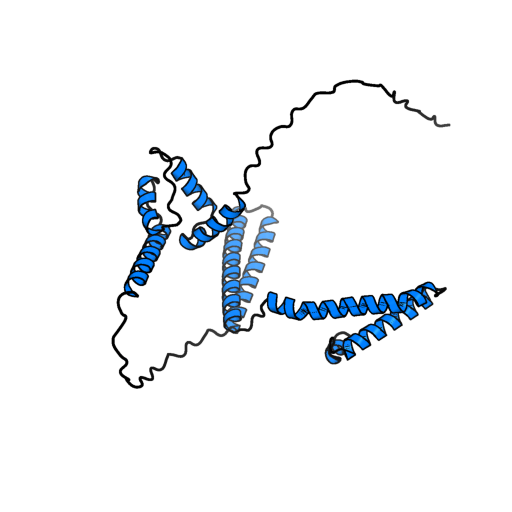37 0.526 32.746 1.00 88.19 257 PHE A C 1
ATOM 1988 O O . PHE A 1 257 ? -16.458 -0.515 32.291 1.00 88.19 257 PHE A O 1
ATOM 1995 N N . GLU A 1 258 ? -17.525 0.564 33.942 1.00 89.62 258 GLU A N 1
ATOM 1996 C CA . GLU A 1 258 ? -17.706 -0.635 34.760 1.00 89.62 258 GLU A CA 1
ATOM 1997 C C . GLU A 1 258 ? -18.581 -1.688 34.068 1.00 89.62 258 GLU A C 1
ATOM 1999 O O . GLU A 1 258 ? -18.272 -2.880 34.135 1.00 89.62 258 GLU A O 1
ATOM 2004 N N . GLU A 1 259 ? -19.653 -1.275 33.387 1.00 89.50 259 GLU A N 1
ATOM 2005 C CA . GLU A 1 259 ? -20.498 -2.167 32.587 1.00 89.50 259 GLU A CA 1
ATOM 2006 C C . GLU A 1 259 ? -19.722 -2.798 31.424 1.00 89.50 259 GLU A C 1
ATOM 2008 O O . GLU A 1 259 ? -19.798 -4.014 31.239 1.00 89.50 259 GLU A O 1
ATOM 2013 N N . LEU A 1 260 ? -18.916 -2.017 30.695 1.00 87.94 260 LEU A N 1
ATOM 2014 C CA . LEU A 1 260 ? -18.054 -2.528 29.623 1.00 87.94 260 LEU A CA 1
ATOM 2015 C C . LEU A 1 260 ? -17.017 -3.533 30.155 1.00 87.94 260 LEU A C 1
ATOM 2017 O O . LEU A 1 260 ? -16.845 -4.611 29.582 1.00 87.94 260 LEU A O 1
ATOM 2021 N N . VAL A 1 261 ? -16.362 -3.235 31.281 1.00 88.69 261 VAL A N 1
ATOM 2022 C CA . VAL A 1 261 ? -15.425 -4.166 31.939 1.00 88.69 261 VAL A CA 1
ATOM 2023 C C . VAL A 1 261 ? -16.145 -5.449 32.366 1.00 88.69 261 VAL A C 1
ATOM 2025 O O . VAL A 1 261 ? -15.649 -6.549 32.120 1.00 88.69 261 VAL A O 1
ATOM 2028 N N . ARG A 1 262 ? -17.336 -5.337 32.968 1.00 87.56 262 ARG A N 1
ATOM 2029 C CA . ARG A 1 262 ? -18.142 -6.490 33.406 1.00 87.56 262 ARG A CA 1
ATOM 2030 C C . ARG A 1 262 ? -18.628 -7.337 32.229 1.00 87.56 262 ARG A C 1
ATOM 2032 O O . ARG A 1 262 ? -18.694 -8.556 32.354 1.00 87.56 262 ARG A O 1
ATOM 2039 N N . GLY A 1 263 ? -18.916 -6.708 31.091 1.00 86.06 263 GLY A N 1
ATOM 2040 C CA . GLY A 1 263 ? -19.258 -7.367 29.829 1.00 86.06 263 GLY A CA 1
ATOM 2041 C C . GLY A 1 263 ? -18.077 -8.052 29.133 1.00 86.06 263 GLY A C 1
ATOM 2042 O O . GLY A 1 263 ? -18.257 -8.603 28.051 1.00 86.06 263 GLY A O 1
ATOM 2043 N N . GLY A 1 264 ? -16.874 -8.016 29.720 1.00 83.69 264 GLY A N 1
ATOM 2044 C CA . GLY A 1 264 ? -15.670 -8.621 29.147 1.00 83.69 264 GLY A CA 1
ATOM 2045 C C . GLY A 1 264 ? -15.091 -7.844 27.964 1.00 83.69 264 GLY A C 1
ATOM 2046 O O . GLY A 1 264 ? -14.198 -8.348 27.290 1.00 83.69 264 GLY A O 1
ATOM 2047 N N . PHE A 1 265 ? -15.581 -6.626 27.711 1.00 80.69 265 PHE A N 1
ATOM 2048 C CA . PHE A 1 265 ? -15.109 -5.774 26.623 1.00 80.69 265 PHE A CA 1
ATOM 2049 C C . PHE A 1 265 ? -13.693 -5.245 26.890 1.00 80.69 265 PHE A C 1
ATOM 2051 O O . PHE A 1 265 ? -12.845 -5.217 26.001 1.00 80.69 265 PHE A O 1
ATOM 2058 N N . LEU A 1 266 ? -13.426 -4.862 28.140 1.00 75.25 266 LEU A N 1
ATOM 2059 C CA . LEU A 1 266 ? -12.117 -4.414 28.605 1.00 75.25 266 LEU A CA 1
ATOM 2060 C C . LEU A 1 266 ? -11.592 -5.414 29.624 1.00 75.25 266 LEU A C 1
ATOM 2062 O O . LEU A 1 266 ? -12.210 -5.636 30.666 1.00 75.25 266 LEU A O 1
ATOM 2066 N N . ASN A 1 267 ? -10.416 -5.983 29.362 1.00 79.25 267 ASN A N 1
ATOM 2067 C CA . ASN A 1 267 ? -9.715 -6.709 30.406 1.00 79.25 267 ASN A CA 1
ATOM 2068 C C . ASN A 1 267 ? -9.252 -5.692 31.466 1.00 79.25 267 ASN A C 1
ATOM 2070 O O . ASN A 1 267 ? -8.706 -4.627 31.156 1.00 79.25 267 ASN A O 1
ATOM 2074 N N . ARG A 1 268 ? -9.476 -6.009 32.741 1.00 73.81 268 ARG A N 1
ATOM 2075 C CA . ARG A 1 268 ? -9.099 -5.149 33.871 1.00 73.81 268 ARG A CA 1
ATOM 2076 C C . ARG A 1 268 ? -7.593 -4.867 33.891 1.00 73.81 268 ARG A C 1
ATOM 2078 O O . ARG A 1 268 ? -7.173 -3.825 34.383 1.00 73.81 268 ARG A O 1
ATOM 2085 N N . GLU A 1 269 ? -6.794 -5.771 33.327 1.00 75.19 269 GLU A N 1
ATOM 2086 C CA . GLU A 1 269 ? -5.349 -5.590 33.172 1.00 75.19 269 GLU A CA 1
ATOM 2087 C C . GLU A 1 269 ? -4.986 -4.557 32.097 1.00 75.19 269 GLU A C 1
ATOM 2089 O O . GLU A 1 269 ? -4.103 -3.737 32.327 1.00 75.19 269 GLU A O 1
ATOM 2094 N N . THR A 1 270 ? -5.710 -4.509 30.971 1.00 68.12 270 THR A N 1
ATOM 2095 C CA . THR A 1 270 ? -5.500 -3.482 29.930 1.00 68.12 270 THR A CA 1
ATOM 2096 C C . THR A 1 270 ? -5.819 -2.071 30.422 1.00 68.12 270 THR A C 1
ATOM 2098 O O . THR A 1 270 ? -5.151 -1.126 30.022 1.00 68.12 270 THR A O 1
ATOM 2101 N N . MET A 1 271 ? -6.783 -1.923 31.336 1.00 64.19 271 MET A N 1
ATOM 2102 C CA . MET A 1 271 ? -7.105 -0.629 31.954 1.00 64.19 271 MET A CA 1
ATOM 2103 C C . MET A 1 271 ? -5.994 -0.134 32.893 1.00 64.19 271 MET A C 1
ATOM 2105 O O . MET A 1 271 ? -5.715 1.058 32.927 1.00 64.19 271 MET A O 1
ATOM 2109 N N . LYS A 1 272 ? -5.321 -1.037 33.623 1.00 70.38 272 LYS A N 1
ATOM 2110 C CA . LYS A 1 272 ? -4.213 -0.675 34.530 1.00 70.38 272 LYS A CA 1
ATOM 2111 C C . LYS A 1 272 ? -2.963 -0.173 33.806 1.00 70.38 272 LYS A C 1
ATOM 2113 O O . LYS A 1 272 ? -2.140 0.472 34.434 1.00 70.38 272 LYS A O 1
ATOM 2118 N N . LEU A 1 273 ? -2.800 -0.505 32.526 1.00 55.69 273 LEU A N 1
ATOM 2119 C CA . LEU A 1 273 ? -1.670 -0.055 31.706 1.00 55.69 273 LEU A CA 1
ATOM 2120 C C . LEU A 1 273 ? -1.884 1.340 31.100 1.00 55.69 273 LEU A C 1
ATOM 2122 O O . LEU A 1 273 ? -0.924 1.939 30.625 1.00 55.69 273 LEU A O 1
ATOM 2126 N N . ALA A 1 274 ? -3.126 1.832 31.078 1.00 52.28 274 ALA A N 1
ATOM 2127 C CA . ALA A 1 274 ? -3.488 3.124 30.495 1.00 52.28 274 ALA A CA 1
ATOM 2128 C C . ALA A 1 274 ? -3.631 4.256 31.533 1.00 52.28 274 ALA A C 1
ATOM 2130 O O . ALA A 1 274 ? -3.764 5.412 31.135 1.00 52.28 274 ALA A O 1
ATOM 2131 N N . ALA A 1 275 ? -3.629 3.918 32.828 1.00 49.69 275 ALA A N 1
ATOM 2132 C CA . ALA A 1 275 ? -3.716 4.838 33.964 1.00 49.69 275 ALA A CA 1
ATOM 2133 C C . ALA A 1 275 ? -2.329 5.096 34.566 1.00 49.69 275 ALA A C 1
ATOM 2135 O O . ALA A 1 275 ? -2.074 6.255 34.958 1.00 49.69 275 ALA A O 1
#

pLDDT: mean 82.72, std 19.02, range [36.84, 98.31]